Protein AF-A0A2L2LJG8-F1 (afdb_monomer_lite)

Radius of gyration: 21.68 Å; chains: 1; bounding box: 51×57×63 Å

Secondary structure (DSSP, 8-state):
--HHHHHHHH-----EEEEEEE-SSTT-EEEEEE---SS--PEEEEEE--TT-S-EEEEESS-EEEEEEEP-SSTTPPPEEEEEETTSEEEEEETTEEEEEE-TTSTTT-TTS----EEEEEEETTEEEEEESTT-EEEEETTEEEE--------TTBPSPEEEEEEE-TT-PEEEEEEE-B-HHHHS--TT-TT--TT--HHHHHHHHHHHHHHHTT-PPEEEEEEEETTEEEEE---HHHHB-

Sequence (245 aa):
MDDDDFEELHGKWEPTLCHAAMADNDSQFAVLVGGPRSDDPYSIILVRDAVEQTFSRSDVRRELRDIRVIPSLKDDAVPSYVTISLQGDIYVVGPDGSQHFIIPGTPAESEIASEIDFRSILPYDNRWLVAGSGNFLKLGKGESWEEVSPSLTTEYPYSETEWAILGENIKGDIFIVAIQRPNQRYFNLYPGHPLYRSDMAGDERFKLKKRLRAQKGTHPVLTTLYTGAPGNWKRQELPERIART

Organism: Agrobacterium tumefaciens (NCBI:txid358)

Foldseek 3Di:
DDVVVVCVVFNDWDWDFQEKEDDPDPQWIWTWIFGDRVVFTWIWIWICDDPPDRIDIDIDRFAWAYKYWDDDPDPPAWIWMWIAGQFAWIWIQTPVGIDIDGDPQTCVVPVPGDRWGWHDWDDDPPWIQTWTFPQDTWTGDHPDIDRQDDDDDDDPQWDGWGKDWPAADPVGKTKMKTKIARDVLQLADDVVHPPDDPPDDPVRNVVSNVVSVVVNVVAFIAMWMWIGDRNDIDTDDDDPVRRGD

pLDDT: mean 87.08, std 12.1, range [49.22, 98.31]

Structure (mmCIF, N/CA/C/O backbone):
data_AF-A0A2L2LJG8-F1
#
_entry.id   AF-A0A2L2LJG8-F1
#
loop_
_atom_site.group_PDB
_atom_site.id
_atom_site.type_symbol
_atom_site.label_atom_id
_atom_site.label_alt_id
_atom_site.label_comp_id
_atom_site.label_asym_id
_atom_site.label_entity_id
_atom_site.label_seq_id
_atom_site.pdbx_PDB_ins_code
_atom_site.Cartn_x
_atom_site.Cartn_y
_atom_site.Cartn_z
_atom_site.occupancy
_atom_site.B_iso_or_equiv
_atom_site.auth_seq_id
_atom_site.auth_comp_id
_atom_site.auth_asym_id
_atom_site.auth_atom_id
_atom_site.pdbx_PDB_model_num
ATOM 1 N N . MET A 1 1 ? -11.878 37.519 -3.712 1.00 49.91 1 MET A N 1
ATOM 2 C CA . MET A 1 1 ? -11.456 36.535 -4.720 1.00 49.91 1 MET A CA 1
ATOM 3 C C . MET A 1 1 ? -12.688 35.712 -4.953 1.00 49.91 1 MET A C 1
ATOM 5 O O . MET A 1 1 ? -13.177 35.148 -3.984 1.00 49.91 1 MET A O 1
ATOM 9 N N . ASP A 1 2 ? -13.250 35.822 -6.148 1.00 50.31 2 ASP A N 1
ATOM 10 C CA . ASP A 1 2 ? -14.469 35.113 -6.514 1.00 50.31 2 ASP A CA 1
ATOM 11 C C . ASP A 1 2 ? -14.117 33.637 -6.720 1.00 50.31 2 ASP A C 1
ATOM 13 O O . ASP A 1 2 ? -13.109 33.327 -7.355 1.00 50.31 2 ASP A O 1
ATOM 17 N N . ASP A 1 3 ? -14.908 32.737 -6.136 1.00 53.97 3 ASP A N 1
ATOM 18 C CA . ASP A 1 3 ? -14.681 31.285 -6.196 1.00 53.97 3 ASP A CA 1
ATOM 19 C C . ASP A 1 3 ? -14.661 30.757 -7.648 1.00 53.97 3 ASP A C 1
ATOM 21 O O . ASP A 1 3 ? -13.989 29.765 -7.937 1.00 53.97 3 ASP A O 1
ATOM 25 N N . ASP A 1 4 ? -15.311 31.473 -8.573 1.00 55.09 4 ASP A N 1
ATOM 26 C CA . ASP A 1 4 ? -15.343 31.170 -10.008 1.00 55.09 4 ASP A CA 1
ATOM 27 C C . ASP A 1 4 ? -13.959 31.310 -10.681 1.00 55.09 4 ASP A C 1
ATOM 29 O O . ASP A 1 4 ? -13.586 30.460 -11.489 1.00 55.09 4 ASP A O 1
ATOM 33 N N . ASP A 1 5 ? -13.147 32.306 -10.294 1.00 58.25 5 ASP A N 1
ATOM 34 C CA . ASP A 1 5 ? -11.774 32.482 -10.813 1.00 58.25 5 ASP A CA 1
ATOM 35 C C . ASP A 1 5 ? -10.836 31.364 -10.309 1.00 58.25 5 ASP A C 1
ATOM 37 O O . ASP A 1 5 ? -9.837 31.026 -10.948 1.00 58.25 5 ASP A O 1
ATOM 41 N N . PHE A 1 6 ? -11.140 30.771 -9.148 1.00 55.88 6 PHE A N 1
ATOM 42 C CA . PHE A 1 6 ? -10.315 29.736 -8.522 1.00 55.88 6 PHE A CA 1
ATOM 43 C C . PHE A 1 6 ? -10.562 28.344 -9.126 1.00 55.88 6 PHE A C 1
ATOM 45 O O . PHE A 1 6 ? -9.608 27.602 -9.375 1.00 55.88 6 PHE A O 1
ATOM 52 N N . GLU A 1 7 ? -11.819 27.981 -9.403 1.00 62.88 7 GLU A N 1
ATOM 53 C CA . GLU A 1 7 ? -12.149 26.711 -10.069 1.00 62.88 7 GLU A CA 1
ATOM 54 C C . GLU A 1 7 ? -11.651 26.661 -11.522 1.00 62.88 7 GLU A C 1
ATOM 56 O O . GLU A 1 7 ? -11.256 25.592 -11.997 1.00 62.88 7 GLU A O 1
ATOM 61 N N . GLU A 1 8 ? -11.608 27.804 -12.213 1.00 60.94 8 GLU A N 1
ATOM 62 C CA . GLU A 1 8 ? -11.109 27.901 -13.589 1.00 60.94 8 GLU A CA 1
ATOM 63 C C . GLU A 1 8 ? -9.579 27.713 -13.674 1.00 60.94 8 GLU A C 1
ATOM 65 O O . GLU A 1 8 ? -9.073 27.128 -14.634 1.00 60.94 8 GLU A O 1
ATOM 70 N N . LEU A 1 9 ? -8.838 28.132 -12.638 1.00 57.28 9 LEU A N 1
ATOM 71 C CA . LEU A 1 9 ? -7.376 28.004 -12.547 1.00 57.28 9 LEU A CA 1
ATOM 72 C C . LEU A 1 9 ? -6.898 26.631 -12.043 1.00 57.28 9 LEU A C 1
ATOM 74 O O . LEU A 1 9 ? -5.864 26.142 -12.502 1.00 57.28 9 LEU A O 1
ATOM 78 N N . HIS A 1 10 ? -7.626 26.018 -11.105 1.00 57.94 10 HIS A N 1
ATOM 79 C CA . HIS A 1 10 ? -7.169 24.829 -10.364 1.00 57.94 10 HIS A CA 1
ATOM 80 C C . HIS A 1 10 ? -7.990 23.561 -10.640 1.00 57.94 10 HIS A C 1
ATOM 82 O O . HIS A 1 10 ? -7.670 22.483 -10.133 1.00 57.94 10 HIS A O 1
ATOM 88 N N . GLY A 1 11 ? -9.030 23.671 -11.469 1.00 62.31 11 GLY A N 1
ATOM 89 C CA . GLY A 1 11 ? -9.964 22.591 -11.741 1.00 62.31 11 GLY A CA 1
ATOM 90 C C . GLY A 1 11 ? -10.989 22.407 -10.621 1.00 62.31 11 GLY A C 1
ATOM 91 O O . GLY A 1 11 ? -10.757 22.691 -9.438 1.00 62.31 11 GLY A O 1
ATOM 92 N N . LYS A 1 12 ? -12.160 21.900 -11.009 1.00 66.38 12 LYS A N 1
ATOM 93 C CA . LYS A 1 12 ? -13.241 21.586 -10.078 1.00 66.38 12 LYS A CA 1
ATOM 94 C C . LYS A 1 12 ? -12.803 20.473 -9.128 1.00 66.38 12 LYS A C 1
ATOM 96 O O . LYS A 1 12 ? -12.287 19.445 -9.562 1.00 66.38 12 LYS A O 1
ATOM 101 N N . TRP A 1 13 ? -13.029 20.660 -7.829 1.00 65.06 13 TRP A N 1
ATOM 102 C CA . TRP A 1 13 ? -12.780 19.594 -6.863 1.00 65.06 13 TRP A CA 1
ATOM 103 C C . TRP A 1 13 ? -13.841 18.501 -7.019 1.00 65.06 13 TRP A C 1
ATOM 105 O O . TRP A 1 13 ? -15.020 18.719 -6.738 1.00 65.06 13 TRP A O 1
ATOM 115 N N . GLU A 1 14 ? -13.414 17.327 -7.476 1.00 71.62 14 GLU A N 1
ATOM 116 C CA . GLU A 1 14 ? -14.263 16.145 -7.609 1.00 71.62 14 GLU A CA 1
ATOM 117 C C . GLU A 1 14 ? -13.892 15.121 -6.525 1.00 71.62 14 GLU A C 1
ATOM 119 O O . GLU A 1 14 ? -12.869 14.433 -6.644 1.00 71.62 14 GLU A O 1
ATOM 124 N N . PRO A 1 15 ? -14.681 15.020 -5.436 1.00 73.06 15 PRO A N 1
ATOM 125 C CA . PRO A 1 15 ? -14.401 14.068 -4.375 1.00 73.06 15 PRO A CA 1
ATOM 126 C C . PRO A 1 15 ? -14.536 12.636 -4.889 1.00 73.06 15 PRO A C 1
ATOM 128 O O . PRO A 1 15 ? -15.564 12.230 -5.427 1.00 73.06 15 PRO A O 1
ATOM 131 N N . THR A 1 16 ? -13.493 11.855 -4.658 1.00 81.00 16 THR A N 1
ATOM 132 C CA . THR A 1 16 ? -13.402 10.430 -4.941 1.00 81.00 16 THR A CA 1
ATOM 133 C C . THR A 1 16 ? -13.248 9.682 -3.624 1.00 81.00 16 THR A C 1
ATOM 135 O O . THR A 1 16 ? -12.407 10.011 -2.786 1.00 81.00 16 THR A O 1
ATOM 138 N N . LEU A 1 17 ? -14.065 8.649 -3.429 1.00 84.31 17 LEU A N 1
ATOM 139 C CA . LEU A 1 17 ? -13.867 7.715 -2.328 1.00 84.31 17 LEU A CA 1
ATOM 140 C C . LEU A 1 17 ? -12.570 6.936 -2.577 1.00 84.31 17 LEU A C 1
ATOM 142 O O . LEU A 1 17 ? -12.491 6.156 -3.524 1.00 84.31 17 LEU A O 1
ATOM 146 N N . CYS A 1 18 ? -11.569 7.145 -1.727 1.00 84.50 18 CYS A N 1
ATOM 147 C CA . CYS A 1 18 ? -10.288 6.451 -1.808 1.00 84.50 18 CYS A CA 1
ATOM 148 C C . CYS A 1 18 ? -10.352 5.094 -1.101 1.00 84.50 18 CYS A C 1
ATOM 150 O O . CYS A 1 18 ? -9.921 4.087 -1.657 1.00 84.50 18 CYS A O 1
ATOM 152 N N . HIS A 1 19 ? -10.900 5.064 0.117 1.00 90.00 19 HIS A N 1
ATOM 153 C CA . HIS A 1 19 ? -11.016 3.848 0.923 1.00 90.00 19 HIS A CA 1
ATOM 154 C C . HIS A 1 19 ? -12.124 3.982 1.976 1.00 90.00 19 HIS A C 1
ATOM 156 O O . HIS A 1 19 ? -12.521 5.092 2.334 1.00 90.00 19 HIS A O 1
ATOM 162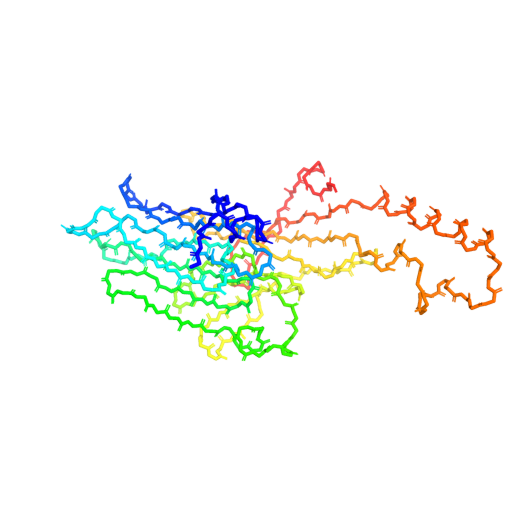 N N . ALA A 1 20 ? -12.605 2.856 2.498 1.00 91.56 20 ALA A N 1
ATOM 163 C CA . ALA A 1 20 ? -13.581 2.800 3.581 1.00 91.56 20 ALA A CA 1
ATOM 164 C C . ALA A 1 20 ? -13.258 1.658 4.552 1.00 91.56 20 ALA A C 1
ATOM 166 O O . ALA A 1 20 ? -12.751 0.615 4.142 1.00 91.56 20 ALA A O 1
ATOM 167 N N . ALA A 1 21 ? -13.581 1.849 5.826 1.00 91.50 21 ALA A N 1
ATOM 168 C CA . ALA A 1 21 ? -13.493 0.836 6.867 1.00 91.50 21 ALA A CA 1
ATOM 169 C C . ALA A 1 21 ? -14.781 0.833 7.685 1.00 91.50 21 ALA A C 1
ATOM 171 O O . ALA A 1 21 ? -15.267 1.889 8.081 1.00 91.50 21 ALA A O 1
ATOM 172 N N . MET A 1 22 ? -15.316 -0.352 7.945 1.00 89.62 22 MET A N 1
ATOM 173 C CA . MET A 1 22 ? -16.536 -0.559 8.718 1.00 89.62 22 MET A CA 1
ATOM 174 C C . MET A 1 22 ? -16.169 -1.279 10.014 1.00 89.62 22 MET A C 1
ATOM 176 O O . MET A 1 22 ? -15.377 -2.221 9.974 1.00 89.62 22 MET A O 1
ATOM 180 N N . ALA A 1 23 ? -16.691 -0.800 11.142 1.00 86.12 23 ALA A N 1
ATOM 181 C CA . ALA A 1 23 ? -16.553 -1.476 12.427 1.00 86.12 23 ALA A CA 1
ATOM 182 C C . ALA A 1 23 ? -17.406 -2.756 12.468 1.00 86.12 23 ALA A C 1
ATOM 184 O O . ALA A 1 23 ? -18.234 -2.989 11.591 1.00 86.12 23 ALA A O 1
ATOM 185 N N . ASP A 1 24 ? -17.2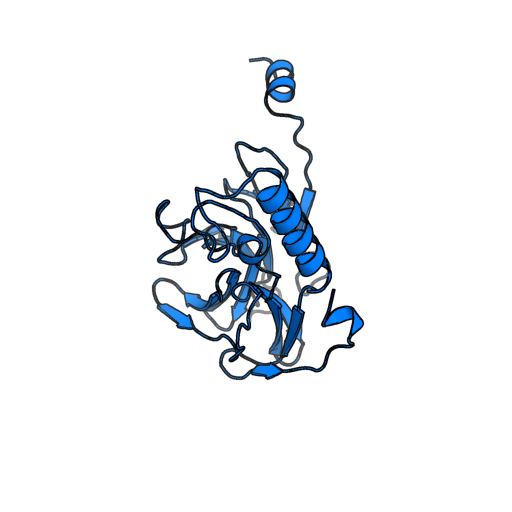34 -3.575 13.507 1.00 80.06 24 ASP A N 1
ATOM 186 C CA . ASP A 1 24 ? -18.007 -4.818 13.675 1.00 80.06 24 ASP A CA 1
ATOM 187 C C . ASP A 1 24 ? -19.506 -4.572 13.915 1.00 80.06 24 ASP A C 1
ATOM 189 O O . ASP A 1 24 ? -20.321 -5.486 13.797 1.00 80.06 24 ASP A O 1
ATOM 193 N N . ASN A 1 25 ? -19.886 -3.337 14.248 1.00 73.62 25 ASN A N 1
ATOM 194 C CA . ASN A 1 25 ? -21.279 -2.917 14.263 1.00 73.62 25 ASN A CA 1
ATOM 195 C C . ASN A 1 25 ? -21.670 -2.269 12.929 1.00 73.62 25 ASN A C 1
ATOM 197 O O . ASN A 1 25 ? -20.914 -1.513 12.324 1.00 73.62 25 ASN A O 1
ATOM 201 N N . ASP A 1 26 ? -22.912 -2.508 12.505 1.00 71.06 26 ASP A N 1
ATOM 202 C CA . ASP A 1 26 ? -23.408 -2.047 11.203 1.00 71.06 26 ASP A CA 1
ATOM 203 C C . ASP A 1 26 ? -23.590 -0.518 11.092 1.00 71.06 26 ASP A C 1
ATOM 205 O O . ASP A 1 26 ? -24.098 -0.003 10.092 1.00 71.06 26 ASP A O 1
ATOM 209 N N . SER A 1 27 ? -23.227 0.240 12.128 1.00 77.25 27 SER A N 1
ATOM 210 C CA . SER A 1 27 ? -23.523 1.665 12.243 1.00 77.25 27 SER A CA 1
ATOM 211 C C . SER A 1 27 ? -22.294 2.567 12.203 1.00 77.25 27 SER A C 1
ATOM 213 O O . SER A 1 27 ? -22.449 3.716 11.780 1.00 77.25 27 SER A O 1
ATOM 215 N N . GLN A 1 28 ? -21.105 2.093 12.575 1.00 85.62 28 GLN A N 1
ATOM 216 C CA . GLN A 1 28 ? -19.890 2.908 12.627 1.00 85.62 28 GLN A CA 1
ATOM 217 C C . GLN A 1 28 ? -18.935 2.558 11.487 1.00 85.62 28 GLN A C 1
ATOM 219 O O . GLN A 1 28 ? -18.677 1.399 11.161 1.00 85.62 28 GLN A O 1
ATOM 224 N N . PHE A 1 29 ? -18.415 3.602 10.851 1.00 88.62 29 PHE A N 1
ATOM 225 C CA . PHE A 1 29 ? -17.481 3.473 9.745 1.00 88.62 29 PHE A CA 1
ATOM 226 C C . PHE A 1 29 ? -16.604 4.715 9.629 1.00 88.62 29 PHE A C 1
ATOM 228 O O . PHE A 1 29 ? -16.950 5.790 10.126 1.00 88.62 29 PHE A O 1
ATOM 235 N N . ALA A 1 30 ? -15.508 4.583 8.892 1.00 90.88 30 ALA A N 1
ATOM 236 C CA . ALA A 1 30 ? -14.709 5.700 8.430 1.00 90.88 30 ALA A CA 1
ATOM 237 C C . ALA A 1 30 ? -14.468 5.615 6.922 1.00 90.88 30 ALA A C 1
ATOM 239 O O . ALA A 1 30 ? -14.305 4.529 6.363 1.00 90.88 30 ALA A O 1
ATOM 240 N N . VAL A 1 31 ? -14.436 6.766 6.256 1.00 90.94 31 VAL A N 1
ATOM 241 C CA . VAL A 1 31 ? -14.111 6.877 4.833 1.00 90.94 31 VAL A CA 1
ATOM 242 C C . VAL A 1 31 ? -13.006 7.894 4.604 1.00 90.94 31 VAL A C 1
ATOM 244 O O . VAL A 1 31 ? -12.942 8.931 5.266 1.00 90.94 31 VAL A O 1
ATOM 247 N N . LEU A 1 32 ? -12.157 7.582 3.631 1.00 89.56 32 LEU A N 1
ATOM 248 C CA . LEU A 1 32 ? -11.179 8.492 3.063 1.00 89.56 32 LEU A CA 1
ATOM 249 C C . LEU A 1 32 ? -11.742 9.051 1.767 1.00 89.56 32 LEU A C 1
ATOM 251 O O . LEU A 1 32 ? -11.992 8.304 0.819 1.00 89.56 32 LEU A O 1
ATOM 255 N N . VAL A 1 33 ? -11.920 10.364 1.724 1.00 86.94 33 VAL A N 1
ATOM 256 C CA . VAL A 1 33 ? -12.322 11.080 0.516 1.00 86.94 33 VAL A CA 1
ATOM 257 C C . VAL A 1 33 ? -11.157 11.954 0.085 1.00 86.94 33 VAL A C 1
ATOM 259 O O . VAL A 1 33 ? -10.741 12.840 0.826 1.00 86.94 33 VAL A O 1
ATOM 262 N N . GLY A 1 34 ? -10.627 11.697 -1.102 1.00 78.25 34 GLY A N 1
ATOM 263 C CA . GLY A 1 34 ? -9.589 12.504 -1.740 1.00 78.25 34 GLY A CA 1
ATOM 264 C C . GLY A 1 34 ? -10.066 12.978 -3.107 1.00 78.25 34 GLY A C 1
ATOM 265 O O . GLY A 1 34 ? -11.094 12.531 -3.598 1.00 78.25 34 GLY A O 1
ATOM 266 N N . GLY A 1 35 ? -9.353 13.890 -3.749 1.00 63.03 35 GLY A N 1
ATOM 267 C CA . GLY A 1 35 ? -9.705 14.343 -5.094 1.00 63.03 35 GLY A CA 1
ATOM 268 C C . GLY A 1 35 ? -8.485 14.902 -5.811 1.00 63.03 35 GLY A C 1
ATOM 269 O O . GLY A 1 35 ? -7.563 15.372 -5.141 1.00 63.03 35 GLY A O 1
ATOM 270 N N . PRO A 1 36 ? -8.446 14.844 -7.152 1.00 51.72 36 PRO A N 1
ATOM 271 C CA . PRO A 1 36 ? -7.323 15.336 -7.929 1.00 51.72 36 PRO A CA 1
ATOM 272 C C . PRO A 1 36 ? -7.313 16.866 -7.892 1.00 51.72 36 PRO A C 1
ATOM 274 O O . PRO A 1 36 ? -7.832 17.528 -8.782 1.00 51.72 36 PRO A O 1
ATOM 277 N N . ARG A 1 37 ? -6.709 17.443 -6.857 1.00 55.50 37 ARG A N 1
ATOM 278 C CA . ARG A 1 37 ? -6.075 18.753 -6.975 1.00 55.50 37 ARG A CA 1
ATOM 279 C C . ARG A 1 37 ? -4.587 18.500 -7.113 1.00 55.50 37 ARG A C 1
ATOM 281 O O . ARG A 1 37 ? -3.965 17.920 -6.229 1.00 55.50 37 ARG A O 1
ATOM 288 N N . SER A 1 38 ? -4.043 18.848 -8.276 1.00 49.22 38 SER A N 1
ATOM 289 C CA . SER A 1 38 ? -2.636 18.622 -8.627 1.00 49.22 38 SER A CA 1
ATOM 290 C C . SER A 1 38 ? -1.656 19.387 -7.734 1.00 49.22 38 SER A C 1
ATOM 292 O O . SER A 1 38 ? -0.458 19.130 -7.791 1.00 49.22 38 SER A O 1
ATOM 294 N N . ASP A 1 39 ? -2.155 20.328 -6.939 1.00 52.88 39 ASP A N 1
ATOM 295 C CA . ASP A 1 39 ? -1.400 21.278 -6.134 1.00 52.88 39 ASP A CA 1
ATOM 296 C C . ASP A 1 39 ? -1.658 21.184 -4.620 1.00 52.88 39 ASP A C 1
ATOM 298 O O . ASP A 1 39 ? -0.851 21.711 -3.858 1.00 52.88 39 ASP A O 1
ATOM 302 N N . ASP A 1 40 ? -2.712 20.493 -4.162 1.00 53.22 40 ASP A N 1
ATOM 303 C CA . ASP A 1 40 ? -2.972 20.306 -2.726 1.00 53.22 40 ASP A CA 1
ATOM 304 C C . ASP A 1 40 ? -3.786 19.017 -2.457 1.00 53.22 40 ASP A C 1
ATOM 306 O O . ASP A 1 40 ? -5.023 19.030 -2.543 1.00 53.22 40 ASP A O 1
ATOM 310 N N . PRO A 1 41 ? -3.131 17.867 -2.175 1.00 60.75 41 PRO A N 1
ATOM 311 C CA . PRO A 1 41 ? -3.819 16.610 -1.909 1.00 60.75 41 PRO A CA 1
ATOM 312 C C . PRO A 1 41 ? -4.438 16.652 -0.509 1.00 60.75 41 PRO A C 1
ATOM 314 O O . PRO A 1 41 ? -3.907 16.088 0.448 1.00 60.75 41 PRO A O 1
ATOM 317 N N . TYR A 1 42 ? -5.573 17.335 -0.374 1.00 66.88 42 TYR A N 1
ATOM 318 C CA . TYR A 1 42 ? -6.397 17.204 0.816 1.00 66.88 42 TYR A CA 1
ATOM 319 C C . TYR A 1 42 ? -7.104 15.856 0.790 1.00 66.88 42 TYR A C 1
ATOM 321 O O . TYR A 1 42 ? -7.901 15.574 -0.109 1.00 66.88 42 TYR A O 1
ATOM 329 N N . SER A 1 43 ? -6.843 15.049 1.811 1.00 77.50 43 SER A N 1
ATOM 330 C CA . SER A 1 43 ? -7.685 13.909 2.142 1.00 77.50 43 SER A CA 1
ATOM 331 C C . SER A 1 43 ? -8.543 14.257 3.344 1.00 77.50 43 SER A C 1
ATOM 333 O O . SER A 1 43 ? -8.061 14.802 4.339 1.00 77.50 43 SER A O 1
ATOM 335 N N . ILE A 1 44 ? -9.819 13.918 3.250 1.00 78.38 44 ILE A N 1
ATOM 336 C CA . ILE A 1 44 ? -10.789 14.066 4.321 1.00 78.38 44 ILE A CA 1
ATOM 337 C C . ILE A 1 44 ? -10.995 12.692 4.945 1.00 78.38 44 ILE A C 1
ATOM 339 O O . ILE A 1 44 ? -11.361 11.737 4.256 1.00 78.38 44 ILE A O 1
ATOM 343 N N . ILE A 1 45 ? -10.794 12.608 6.255 1.00 80.94 45 ILE A N 1
ATOM 344 C CA . ILE A 1 45 ? -11.206 11.471 7.070 1.00 80.94 45 ILE A CA 1
ATOM 345 C C . ILE A 1 45 ? -12.592 11.811 7.610 1.00 80.94 45 ILE A C 1
ATOM 347 O O . ILE A 1 45 ? -12.738 12.727 8.421 1.00 80.94 45 ILE A O 1
ATOM 351 N N . LEU A 1 46 ? -13.614 11.101 7.142 1.00 80.12 46 LEU A N 1
ATOM 352 C CA . LEU A 1 46 ? -14.960 11.192 7.700 1.00 80.12 46 LEU A CA 1
ATOM 353 C C . LEU A 1 46 ? -15.209 9.959 8.549 1.00 80.12 46 LEU A C 1
ATOM 355 O O . LEU A 1 46 ? -15.159 8.844 8.039 1.00 80.12 46 LEU A O 1
ATOM 359 N N . VAL A 1 47 ? -15.502 10.164 9.824 1.00 80.06 47 VAL A N 1
ATOM 360 C CA . VAL A 1 47 ? -15.821 9.096 10.768 1.00 80.06 47 VAL A CA 1
ATOM 361 C C . VAL A 1 47 ? -17.269 9.255 11.192 1.00 80.06 47 VAL A C 1
ATOM 363 O O . VAL A 1 47 ? -17.672 10.323 11.648 1.00 80.06 47 VAL A O 1
ATOM 366 N N . ARG A 1 48 ? -18.070 8.203 11.062 1.00 75.12 48 ARG A N 1
ATOM 367 C CA . ARG A 1 48 ? -19.390 8.148 11.682 1.00 75.12 48 ARG A CA 1
ATOM 368 C C . ARG A 1 48 ? -19.213 7.691 13.115 1.00 75.12 48 ARG A C 1
ATOM 370 O O . ARG A 1 48 ? -19.282 6.498 13.397 1.00 75.12 48 ARG A O 1
ATOM 377 N N . ASP A 1 49 ? -18.954 8.654 13.988 1.00 64.31 49 ASP A N 1
ATOM 378 C CA . ASP A 1 49 ? -18.972 8.407 15.414 1.00 64.31 49 ASP A CA 1
ATOM 379 C C . ASP A 1 49 ? -19.145 9.668 16.249 1.00 64.31 49 ASP A C 1
ATOM 381 O O . ASP A 1 49 ? -18.764 10.760 15.821 1.00 64.31 49 ASP A O 1
ATOM 385 N N . ALA A 1 50 ? -19.637 9.426 17.462 1.00 52.62 50 ALA A N 1
ATOM 386 C CA . ALA A 1 50 ? -19.882 10.326 18.581 1.00 52.62 50 ALA A CA 1
ATOM 387 C C . ALA A 1 50 ? -21.365 10.589 18.873 1.00 52.62 50 ALA A C 1
ATOM 389 O O . ALA A 1 50 ? -22.160 11.023 18.044 1.00 52.62 50 ALA A O 1
ATOM 390 N N . VAL A 1 51 ? -21.672 10.379 20.149 1.00 54.09 51 VAL A N 1
ATOM 391 C CA . VAL A 1 51 ? -22.930 10.521 20.894 1.00 54.09 51 VAL A CA 1
ATOM 392 C C . VAL A 1 51 ? -23.688 11.849 20.641 1.00 54.09 51 VAL A C 1
ATOM 394 O O . VAL A 1 51 ? -24.853 11.955 21.015 1.00 54.09 51 VAL A O 1
ATOM 397 N N . GLU A 1 52 ? -23.080 12.833 19.958 1.00 52.06 52 GLU A N 1
ATOM 398 C CA . GLU A 1 52 ? -23.631 14.179 19.711 1.00 52.06 52 GLU A CA 1
ATOM 399 C C . GLU A 1 52 ? -23.575 14.681 18.242 1.00 52.06 52 GLU A C 1
ATOM 401 O O . GLU A 1 52 ? -24.318 15.603 17.901 1.00 52.06 52 GLU A O 1
ATOM 406 N N . GLN A 1 53 ? -22.767 14.095 17.341 1.00 55.25 53 GLN A N 1
ATOM 407 C CA . GLN A 1 53 ? -22.679 14.485 15.917 1.00 55.25 53 GLN A CA 1
ATOM 408 C C . GLN A 1 53 ? -22.712 13.260 15.000 1.00 55.25 53 GLN A C 1
ATOM 410 O O . GLN A 1 53 ? -22.039 12.267 15.236 1.00 55.25 53 GLN A O 1
ATOM 415 N N . THR A 1 54 ? -23.474 13.333 13.903 1.00 64.62 54 THR A N 1
ATOM 416 C CA . THR A 1 54 ? -23.620 12.201 12.970 1.00 64.62 54 THR A CA 1
ATOM 417 C C . THR A 1 54 ? -22.309 11.836 12.266 1.00 64.62 54 THR A C 1
ATOM 419 O O . THR A 1 54 ? -22.131 10.678 11.901 1.00 64.62 54 THR A O 1
ATOM 422 N N . PHE A 1 55 ? -21.402 12.802 12.079 1.00 72.56 55 PHE A N 1
ATOM 423 C CA . PHE A 1 55 ? -20.094 12.604 11.456 1.00 72.56 55 PHE A CA 1
ATOM 424 C C . PHE A 1 55 ? -19.045 13.542 12.061 1.00 72.56 55 PHE A C 1
ATOM 426 O O . PHE A 1 55 ? -19.308 14.731 12.228 1.00 72.56 55 PHE A O 1
ATOM 433 N N . SER A 1 56 ? -17.847 13.014 12.290 1.00 75.69 56 SER A N 1
ATOM 434 C CA . SER A 1 56 ? -16.622 13.760 12.581 1.00 75.69 56 SER A CA 1
ATOM 435 C C . SER A 1 56 ? -15.778 13.886 11.311 1.00 75.69 56 SER A C 1
ATOM 437 O O . SER A 1 56 ? -15.691 12.939 10.526 1.00 75.69 56 SER A O 1
ATOM 439 N N . ARG A 1 57 ? -15.152 15.050 11.099 1.00 83.62 57 ARG A N 1
ATOM 440 C CA . ARG A 1 57 ? -14.332 15.359 9.916 1.00 83.62 57 ARG A CA 1
ATOM 441 C C . ARG A 1 57 ? -12.920 15.776 10.322 1.00 83.62 57 ARG A C 1
ATOM 443 O O . ARG A 1 57 ? -12.762 16.644 11.177 1.00 83.62 57 ARG A O 1
ATOM 450 N N . SER A 1 58 ? -11.908 15.225 9.659 1.00 81.69 58 SER A N 1
ATOM 451 C CA . SER A 1 58 ? -10.515 15.676 9.766 1.00 81.69 58 SER A CA 1
ATOM 452 C C . SER A 1 58 ? -9.913 15.889 8.382 1.00 81.69 58 SER A C 1
ATOM 454 O O . SER A 1 58 ? -9.954 14.988 7.548 1.00 81.69 58 SER A O 1
ATOM 456 N N . ASP A 1 59 ? -9.340 17.069 8.157 1.00 81.19 59 ASP A N 1
ATOM 457 C CA . ASP A 1 59 ? -8.700 17.434 6.894 1.00 81.19 59 ASP A CA 1
ATOM 458 C C . ASP A 1 59 ? -7.183 17.283 7.014 1.00 81.19 59 ASP A C 1
ATOM 460 O O . ASP A 1 59 ? -6.569 17.792 7.953 1.00 81.19 59 ASP A O 1
ATOM 464 N N . VAL A 1 60 ? -6.573 16.599 6.049 1.00 82.25 60 VAL A N 1
ATOM 465 C CA . VAL A 1 60 ? -5.140 16.294 6.046 1.00 82.25 60 VAL A CA 1
ATOM 466 C C . VAL A 1 60 ? -4.537 16.693 4.704 1.00 82.25 60 VAL A C 1
ATOM 468 O O . VAL A 1 60 ? -5.033 16.278 3.665 1.00 82.25 60 VAL A O 1
ATOM 471 N N . ARG A 1 61 ? -3.429 17.447 4.715 1.00 81.19 61 ARG A N 1
ATOM 472 C CA . ARG A 1 61 ? -2.671 17.887 3.517 1.00 81.19 61 ARG A CA 1
ATOM 473 C C . ARG A 1 61 ? -1.811 16.789 2.881 1.00 81.19 61 ARG A C 1
ATOM 475 O O . ARG A 1 61 ? -0.699 17.031 2.414 1.00 81.19 61 ARG A O 1
ATOM 482 N N . ARG A 1 62 ? -2.267 15.547 2.962 1.00 83.75 62 ARG A N 1
ATOM 483 C CA . ARG A 1 62 ? -1.561 14.375 2.457 1.00 83.75 62 ARG A CA 1
ATOM 484 C C . ARG A 1 62 ? -2.552 13.489 1.733 1.00 83.75 62 ARG A C 1
ATOM 486 O O . ARG A 1 62 ? -3.698 13.357 2.160 1.00 83.75 62 ARG A O 1
ATOM 493 N N . GLU A 1 63 ? -2.090 12.833 0.676 1.00 86.50 63 GLU A N 1
ATOM 494 C CA . GLU A 1 63 ? -2.874 11.807 -0.002 1.00 86.50 63 GLU A CA 1
ATOM 495 C C . GLU A 1 63 ? -2.899 10.544 0.867 1.00 86.50 63 GLU A C 1
ATOM 497 O O . GLU A 1 63 ? -1.874 9.882 1.038 1.00 86.50 63 GLU A O 1
ATOM 502 N N . LEU A 1 64 ? -4.055 10.229 1.449 1.00 90.19 64 LEU A N 1
ATOM 503 C CA . LEU A 1 64 ? -4.266 9.037 2.265 1.00 90.19 64 LEU A CA 1
ATOM 504 C C . LEU A 1 64 ? -4.640 7.845 1.377 1.00 90.19 64 LEU A C 1
ATOM 506 O O . LEU A 1 64 ? -5.335 7.996 0.373 1.00 90.19 64 LEU A O 1
ATOM 510 N N . ARG A 1 65 ? -4.154 6.653 1.733 1.00 90.38 65 ARG A N 1
ATOM 511 C CA . ARG A 1 65 ? -4.198 5.467 0.857 1.00 90.38 65 ARG A CA 1
ATOM 512 C C . ARG A 1 65 ? -5.052 4.323 1.380 1.00 90.38 65 ARG A C 1
ATOM 514 O O . ARG A 1 65 ? -5.704 3.652 0.588 1.00 90.38 65 ARG A O 1
ATOM 521 N N . ASP A 1 66 ? -5.060 4.116 2.688 1.00 94.69 66 ASP A N 1
ATOM 522 C CA . ASP A 1 66 ? -5.769 3.016 3.340 1.00 94.69 66 ASP A CA 1
ATOM 523 C C . ASP A 1 66 ? -6.265 3.484 4.703 1.00 94.69 66 ASP A C 1
ATOM 525 O O . ASP A 1 66 ? -5.600 4.294 5.351 1.00 94.69 66 ASP A O 1
ATOM 529 N N . ILE A 1 67 ? -7.415 2.967 5.127 1.00 94.81 67 ILE A N 1
ATOM 530 C CA . ILE A 1 67 ? -7.984 3.180 6.455 1.00 94.81 67 ILE A CA 1
ATOM 531 C C . ILE A 1 67 ? -8.470 1.846 7.008 1.00 94.81 67 ILE A C 1
ATOM 533 O O . ILE A 1 67 ? -9.128 1.082 6.302 1.00 94.81 67 ILE A O 1
ATOM 537 N N . ARG A 1 68 ? -8.168 1.574 8.279 1.00 95.25 68 ARG A N 1
ATOM 538 C CA . ARG A 1 68 ? -8.566 0.352 8.990 1.00 95.25 68 ARG A CA 1
ATOM 539 C C . ARG A 1 68 ? -9.118 0.668 10.367 1.00 95.25 68 ARG A C 1
ATOM 541 O O . ARG A 1 68 ? -8.720 1.651 10.986 1.00 95.25 68 ARG A O 1
ATOM 548 N N . VAL A 1 69 ? -9.999 -0.198 10.854 1.00 93.19 69 VAL A N 1
ATOM 549 C CA . VAL A 1 69 ? -10.451 -0.191 12.249 1.00 93.19 69 VAL A CA 1
ATOM 550 C C . VAL A 1 69 ? -9.313 -0.683 13.137 1.00 93.19 69 VAL A C 1
ATOM 552 O O . VAL A 1 69 ? -8.637 -1.651 12.797 1.00 93.19 69 VAL A O 1
ATOM 555 N N . ILE A 1 70 ? -9.103 -0.021 14.271 1.00 92.94 70 ILE A N 1
ATOM 556 C CA . ILE A 1 70 ? -8.218 -0.484 15.338 1.00 92.94 70 ILE A CA 1
ATOM 557 C C . ILE A 1 70 ? -9.055 -1.360 16.280 1.00 92.94 70 ILE A C 1
ATOM 559 O O . ILE A 1 70 ? -9.997 -0.840 16.885 1.00 92.94 70 ILE A O 1
ATOM 563 N N . PRO A 1 71 ? -8.738 -2.660 16.427 1.00 88.31 71 PRO A N 1
ATOM 564 C CA . PRO A 1 71 ? -9.490 -3.548 17.306 1.00 88.31 71 PRO A CA 1
ATOM 565 C C . PRO A 1 71 ? -9.493 -3.057 18.759 1.00 88.31 71 PRO A C 1
ATOM 567 O O . PRO A 1 71 ? -8.457 -2.664 19.300 1.00 88.31 71 PRO A O 1
ATOM 570 N N . SER A 1 72 ? -10.658 -3.116 19.406 1.00 84.56 72 SER A N 1
ATOM 571 C CA . SER A 1 72 ? -10.817 -2.839 20.835 1.00 84.56 72 SER A CA 1
ATOM 572 C C . SER A 1 72 ? -11.045 -4.138 21.600 1.00 84.56 72 SER A C 1
ATOM 574 O O . SER A 1 72 ? -11.812 -4.992 21.172 1.00 84.56 72 SER A O 1
ATOM 576 N N . LEU A 1 73 ? -10.414 -4.263 22.770 1.00 79.88 73 LEU A N 1
ATOM 577 C CA . LEU A 1 73 ? -10.672 -5.359 23.715 1.00 79.88 73 LEU A CA 1
ATOM 578 C C . LEU A 1 73 ? -11.892 -5.103 24.613 1.00 79.88 73 LEU A C 1
ATOM 580 O O . LEU A 1 73 ? -12.265 -5.967 25.402 1.00 79.88 73 LEU A O 1
ATOM 584 N N . LYS A 1 74 ? -12.458 -3.894 24.568 1.00 80.38 74 LYS A N 1
ATOM 585 C CA . LYS A 1 74 ? -13.650 -3.528 25.333 1.00 80.38 74 LYS A CA 1
ATOM 586 C C . LYS A 1 74 ? -14.879 -3.703 24.452 1.00 80.38 74 LYS A C 1
ATOM 588 O O . LYS A 1 74 ? -14.946 -3.071 23.395 1.00 80.38 74 LYS A O 1
ATOM 593 N N . ASP A 1 75 ? -15.831 -4.491 24.941 1.00 70.69 75 ASP A N 1
ATOM 594 C CA . ASP A 1 75 ? -17.174 -4.586 24.372 1.00 70.69 75 ASP A CA 1
ATOM 595 C C . ASP A 1 75 ? -17.816 -3.186 24.323 1.00 70.69 75 ASP A C 1
ATOM 597 O O . ASP A 1 75 ? -17.614 -2.370 25.228 1.00 70.69 75 ASP A O 1
ATOM 601 N N . ASP A 1 76 ? -18.536 -2.896 23.237 1.00 73.00 76 ASP A N 1
ATOM 602 C CA . ASP A 1 76 ? -19.220 -1.620 22.963 1.00 73.00 76 ASP A CA 1
ATOM 603 C C . ASP A 1 76 ? -18.322 -0.367 22.914 1.00 73.00 76 ASP A C 1
ATOM 605 O O . ASP A 1 76 ? -18.798 0.767 23.027 1.00 73.00 76 ASP A O 1
ATOM 609 N N . ALA A 1 77 ? -17.009 -0.534 22.732 1.00 80.81 77 ALA A N 1
ATOM 610 C CA . ALA A 1 77 ? -16.125 0.606 22.541 1.00 80.81 77 ALA A CA 1
ATOM 611 C C . ALA A 1 77 ? -16.416 1.333 21.227 1.00 80.81 77 ALA A C 1
ATOM 613 O O . ALA A 1 77 ? -16.542 0.728 20.164 1.00 80.81 77 ALA A O 1
ATOM 614 N N . VAL A 1 78 ? -16.411 2.659 21.315 1.00 83.56 78 VAL A N 1
ATOM 615 C CA . VAL A 1 78 ? -16.384 3.550 20.159 1.00 83.56 78 VAL A CA 1
ATOM 616 C C . VAL A 1 78 ? -15.109 3.260 19.338 1.00 83.56 78 VAL A C 1
ATOM 618 O O . VAL A 1 78 ? -14.008 3.363 19.896 1.00 83.56 78 VAL A O 1
ATOM 621 N N . PRO A 1 79 ? -15.210 2.850 18.059 1.00 88.56 79 PRO A N 1
ATOM 622 C CA . PRO A 1 79 ? -14.077 2.447 17.244 1.00 88.56 79 PRO A CA 1
ATOM 623 C C . PRO A 1 79 ? -13.090 3.589 17.033 1.00 88.56 79 PRO A C 1
ATOM 625 O O . PRO A 1 79 ? -13.437 4.755 16.856 1.00 88.56 79 PRO A O 1
ATOM 628 N N . SER A 1 80 ? -11.817 3.211 17.006 1.00 91.31 80 SE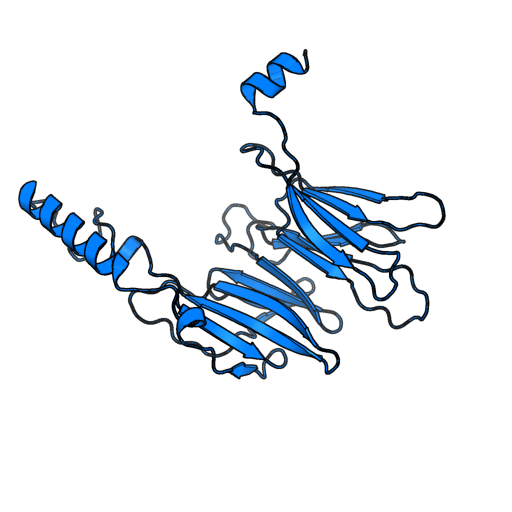R A N 1
ATOM 629 C CA . SER A 1 80 ? -10.749 4.050 16.474 1.00 91.31 80 SER A CA 1
ATOM 630 C C . SER A 1 80 ? -10.337 3.531 15.104 1.00 91.31 80 SER A C 1
ATOM 632 O O . SER A 1 80 ? -10.493 2.350 14.798 1.00 91.31 80 SER A O 1
ATOM 634 N N . TYR A 1 81 ? -9.770 4.407 14.291 1.00 93.31 81 TYR A N 1
ATOM 635 C CA . TYR A 1 81 ? -9.335 4.112 12.938 1.00 93.31 81 TYR A CA 1
ATOM 636 C C . TYR A 1 81 ? -7.884 4.536 12.763 1.00 93.31 81 TYR A C 1
ATOM 638 O O . TYR A 1 81 ? -7.445 5.525 13.347 1.00 93.31 81 TYR A O 1
ATOM 646 N N . VAL A 1 82 ? -7.142 3.801 11.944 1.00 95.25 82 VAL A N 1
ATOM 647 C CA . VAL A 1 82 ? -5.789 4.158 11.520 1.00 95.25 82 VAL A CA 1
ATOM 648 C C . VAL A 1 82 ? -5.761 4.341 10.012 1.00 95.25 82 VAL A C 1
ATOM 650 O O . VAL A 1 82 ? -6.376 3.566 9.284 1.00 95.25 82 VAL A O 1
ATOM 653 N N . THR A 1 83 ? -5.040 5.349 9.540 1.00 95.12 83 THR A N 1
ATOM 654 C CA . THR A 1 83 ? -4.821 5.612 8.116 1.00 95.12 83 THR A CA 1
ATOM 655 C C . THR A 1 83 ? -3.356 5.911 7.843 1.00 95.12 83 THR A C 1
ATOM 657 O O . THR A 1 83 ? -2.646 6.388 8.728 1.00 95.12 83 THR A O 1
ATOM 660 N N . ILE A 1 84 ? -2.920 5.664 6.608 1.00 95.19 84 ILE A N 1
ATOM 661 C CA . ILE A 1 84 ? -1.560 5.952 6.142 1.00 95.19 84 ILE A CA 1
ATOM 662 C C . ILE A 1 84 ? -1.564 6.879 4.921 1.00 95.19 84 ILE A C 1
ATOM 664 O O . ILE A 1 84 ? -2.408 6.731 4.032 1.00 95.19 84 ILE A O 1
ATOM 668 N N . SER A 1 85 ? -0.639 7.840 4.881 1.00 92.50 85 SER A N 1
ATOM 669 C CA . SER A 1 85 ? -0.391 8.679 3.706 1.00 92.50 85 SER A CA 1
ATOM 670 C C . SER A 1 85 ? 0.557 8.016 2.719 1.00 92.50 85 SER A C 1
ATOM 672 O O . SER A 1 85 ? 1.348 7.153 3.089 1.00 92.50 85 SER A O 1
ATOM 674 N N . LEU A 1 86 ? 0.539 8.482 1.471 1.00 89.94 86 LEU A N 1
ATOM 675 C CA . LEU A 1 86 ? 1.514 8.100 0.452 1.00 89.94 86 LEU A CA 1
ATOM 676 C C . LEU A 1 86 ? 2.964 8.328 0.915 1.00 89.94 86 LEU A C 1
ATOM 678 O O . LEU A 1 86 ? 3.841 7.592 0.489 1.00 89.94 86 LEU A O 1
ATOM 682 N N . GLN A 1 87 ? 3.207 9.313 1.786 1.00 90.88 87 GLN A N 1
ATOM 683 C CA . GLN A 1 87 ? 4.537 9.737 2.232 1.00 90.88 87 GLN A CA 1
ATOM 684 C C . GLN A 1 87 ? 5.012 9.088 3.541 1.00 90.88 87 GLN A C 1
ATOM 686 O O . GLN A 1 87 ? 6.172 9.276 3.903 1.00 90.88 87 GLN A O 1
ATOM 691 N N . GLY A 1 88 ? 4.160 8.333 4.242 1.00 92.94 88 GLY A N 1
ATOM 692 C CA . GLY A 1 88 ? 4.523 7.661 5.498 1.00 92.94 88 GLY A CA 1
ATOM 693 C C . GLY A 1 88 ? 4.040 8.360 6.772 1.00 92.94 88 GLY A C 1
ATOM 694 O O . GLY A 1 88 ? 4.551 8.083 7.857 1.00 92.94 88 GLY A O 1
ATOM 695 N N . ASP A 1 89 ? 3.051 9.248 6.670 1.00 93.81 89 ASP A N 1
ATOM 696 C CA . ASP A 1 89 ? 2.297 9.737 7.825 1.00 93.81 89 ASP A CA 1
ATOM 697 C C . ASP A 1 89 ? 1.279 8.679 8.254 1.00 93.81 89 ASP A C 1
ATOM 699 O O . ASP A 1 89 ? 0.572 8.115 7.419 1.00 93.81 89 ASP A O 1
ATOM 703 N N . ILE A 1 90 ? 1.153 8.452 9.556 1.00 95.62 90 ILE A N 1
ATOM 704 C CA . ILE A 1 90 ? 0.118 7.606 10.145 1.00 95.62 90 ILE A CA 1
ATOM 705 C C . ILE A 1 90 ? -0.774 8.491 11.008 1.00 95.62 90 ILE A C 1
ATOM 707 O O . ILE A 1 90 ? -0.292 9.145 11.933 1.00 95.62 90 ILE A O 1
ATOM 711 N N . TYR A 1 91 ? -2.078 8.478 10.745 1.00 94.12 91 TYR A N 1
ATOM 712 C CA . TYR A 1 91 ? -3.061 9.154 11.590 1.00 94.12 91 TYR A CA 1
ATOM 713 C C . TYR A 1 91 ? -3.927 8.122 12.292 1.00 94.12 91 TYR A C 1
ATOM 715 O O . TYR A 1 91 ? -4.439 7.201 11.658 1.00 94.12 91 TYR A O 1
ATOM 723 N N . VAL A 1 92 ? -4.094 8.290 13.598 1.00 93.25 92 VAL A N 1
ATOM 724 C CA . VAL A 1 92 ? -5.034 7.518 14.410 1.00 93.25 92 VAL A CA 1
ATOM 725 C C . VAL A 1 92 ? -6.156 8.454 14.820 1.00 93.25 92 VAL A C 1
ATOM 727 O O . VAL A 1 92 ? -5.890 9.480 15.437 1.00 93.25 92 VAL A O 1
ATOM 730 N N . VAL A 1 93 ? -7.394 8.126 14.472 1.00 90.00 93 VAL A N 1
ATOM 731 C CA . VAL A 1 93 ? -8.576 8.949 14.754 1.00 90.00 93 VAL A CA 1
ATOM 732 C C . VAL A 1 93 ? -9.547 8.131 15.586 1.00 90.00 93 VAL A C 1
ATOM 734 O O . VAL A 1 93 ? -9.896 7.018 15.205 1.00 90.00 93 VAL A O 1
ATOM 737 N N . GLY A 1 94 ? -9.985 8.668 16.717 1.00 87.31 94 GLY A N 1
ATOM 738 C CA . GLY A 1 94 ? -10.912 7.986 17.611 1.00 87.31 94 GLY A CA 1
ATOM 739 C C . GLY A 1 94 ? -11.706 8.960 18.484 1.00 87.31 94 GLY A C 1
ATOM 740 O O . GLY A 1 94 ? -11.625 10.174 18.280 1.00 87.31 94 GLY A O 1
ATOM 741 N N . PRO A 1 95 ? -12.459 8.445 19.471 1.00 81.62 95 PRO A N 1
ATOM 742 C CA . PRO A 1 95 ? -13.303 9.256 20.358 1.00 81.62 95 PRO A CA 1
ATOM 743 C C . PRO A 1 95 ? -12.529 10.326 21.137 1.00 81.62 95 PRO A C 1
ATOM 745 O O . PRO A 1 95 ? -13.059 11.402 21.397 1.00 81.62 95 PRO A O 1
ATOM 748 N N . ASP A 1 96 ? -11.270 10.048 21.475 1.00 82.38 96 ASP A N 1
ATOM 749 C CA . ASP A 1 96 ? -10.412 10.954 22.247 1.00 82.38 96 ASP A CA 1
ATOM 750 C C . ASP A 1 96 ? -9.681 11.987 21.363 1.00 82.38 96 ASP A C 1
ATOM 752 O O . ASP A 1 96 ? -8.836 12.744 21.844 1.00 82.38 96 ASP A O 1
ATOM 756 N N . GLY A 1 97 ? -9.986 12.018 20.061 1.00 82.75 97 GLY A N 1
ATOM 757 C CA . GLY A 1 97 ? -9.371 12.899 19.072 1.00 82.75 97 GLY A CA 1
ATOM 758 C C . GLY A 1 97 ? -8.406 12.182 18.125 1.00 82.75 97 GLY A C 1
ATOM 759 O O . GLY A 1 97 ? -8.421 10.958 17.976 1.00 82.75 97 GLY A O 1
ATOM 760 N N . SER A 1 98 ? -7.576 12.973 17.441 1.00 87.31 98 SER A N 1
ATOM 761 C CA . SER A 1 98 ? -6.628 12.494 16.431 1.00 87.31 98 SER A CA 1
ATOM 762 C C . SER A 1 98 ? -5.180 12.546 16.917 1.00 87.31 98 SER A C 1
ATOM 764 O O . SER A 1 98 ? -4.747 13.547 17.488 1.00 87.31 98 SER A O 1
ATOM 766 N N . GLN A 1 99 ? -4.408 11.511 16.606 1.00 91.62 99 GLN A N 1
ATOM 767 C CA . GLN A 1 99 ? -2.964 11.435 16.810 1.00 91.62 99 GLN A CA 1
ATOM 768 C C . GLN A 1 99 ? -2.258 11.295 15.461 1.00 91.62 99 GLN A C 1
ATOM 770 O O . GLN A 1 99 ? -2.802 10.707 14.525 1.00 91.62 99 GLN A O 1
ATOM 775 N N . HIS A 1 100 ? -1.038 11.817 15.373 1.00 93.50 100 HIS A N 1
ATOM 776 C CA . HIS A 1 100 ? -0.202 11.775 14.175 1.00 93.50 100 HIS A CA 1
ATOM 777 C C . HIS A 1 100 ? 1.160 11.181 14.520 1.00 93.50 100 HIS A C 1
ATOM 779 O O . HIS A 1 100 ? 1.771 11.536 15.527 1.00 93.50 100 HIS A O 1
ATOM 785 N N . PHE A 1 101 ? 1.613 10.264 13.675 1.00 94.56 101 PHE A N 1
ATOM 786 C CA . PHE A 1 101 ? 2.902 9.599 13.756 1.00 94.56 101 PHE A CA 1
ATOM 787 C C . PHE A 1 101 ? 3.572 9.626 12.385 1.00 94.56 101 PHE A C 1
ATOM 789 O O . PHE A 1 101 ? 2.904 9.706 11.356 1.00 94.56 101 PHE A O 1
ATOM 796 N N . ILE A 1 102 ? 4.894 9.508 12.378 1.00 94.25 102 ILE A N 1
ATOM 797 C CA . ILE A 1 102 ? 5.707 9.493 11.163 1.00 94.25 102 ILE A CA 1
ATOM 798 C C . ILE A 1 102 ? 6.519 8.200 11.150 1.00 94.25 102 ILE A C 1
ATOM 800 O O . ILE A 1 102 ? 7.036 7.775 12.185 1.00 94.25 102 ILE A O 1
ATOM 804 N N . ILE A 1 103 ? 6.610 7.560 9.986 1.00 94.31 103 ILE A N 1
ATOM 805 C CA . ILE A 1 103 ? 7.537 6.450 9.760 1.00 94.31 103 ILE A CA 1
ATOM 806 C C . ILE A 1 103 ? 8.939 7.047 9.526 1.00 94.31 103 ILE A C 1
ATOM 808 O O . ILE A 1 103 ? 9.100 7.824 8.581 1.00 94.31 103 ILE A O 1
ATOM 812 N N . PRO A 1 104 ? 9.963 6.709 10.329 1.00 91.69 104 PRO A N 1
ATOM 813 C CA . PRO A 1 104 ? 11.310 7.256 10.163 1.00 91.69 104 PRO A CA 1
ATOM 814 C C . PRO A 1 104 ? 11.921 6.928 8.796 1.00 91.69 104 PRO A C 1
ATOM 816 O O . PRO A 1 104 ? 11.704 5.845 8.242 1.00 91.69 104 PRO A O 1
ATOM 819 N N . GLY A 1 105 ? 12.724 7.849 8.265 1.00 87.75 105 GLY A N 1
ATOM 820 C CA . GLY A 1 105 ? 13.417 7.700 6.987 1.00 87.75 105 GLY A CA 1
ATOM 821 C C . GLY A 1 105 ? 12.512 7.801 5.758 1.00 87.75 105 GLY A C 1
ATOM 822 O O . GLY A 1 105 ? 12.890 7.310 4.693 1.00 87.75 105 GLY A O 1
ATOM 823 N N . THR A 1 106 ? 11.328 8.403 5.893 1.00 89.38 106 THR A N 1
ATOM 824 C CA . THR A 1 106 ? 10.344 8.554 4.808 1.00 89.38 106 THR A CA 1
ATOM 825 C C . THR A 1 106 ? 10.139 10.017 4.406 1.00 89.38 106 THR A C 1
ATOM 827 O O . THR A 1 106 ? 10.532 10.919 5.152 1.00 89.38 106 THR A O 1
ATOM 830 N N . PRO A 1 107 ? 9.495 10.285 3.253 1.00 84.50 107 PRO A N 1
ATOM 831 C CA . PRO A 1 107 ? 9.169 11.646 2.826 1.00 84.50 107 PRO A CA 1
ATOM 832 C C . PRO A 1 107 ? 8.302 12.447 3.811 1.00 84.50 107 PRO A C 1
ATOM 834 O O . PRO A 1 107 ? 8.288 13.676 3.750 1.00 84.50 107 PRO A O 1
ATOM 837 N N . ALA A 1 108 ? 7.592 11.782 4.728 1.00 84.62 108 ALA A N 1
ATOM 838 C CA . ALA A 1 108 ? 6.883 12.445 5.820 1.00 84.62 108 ALA A CA 1
ATOM 839 C C . ALA A 1 108 ? 7.836 13.072 6.857 1.00 84.62 108 ALA A C 1
ATOM 841 O O . ALA A 1 108 ? 7.513 14.110 7.431 1.00 84.62 108 ALA A O 1
ATOM 842 N N . GLU A 1 109 ? 9.016 12.480 7.067 1.00 87.56 109 GLU A N 1
ATOM 843 C CA . GLU A 1 109 ? 10.073 13.030 7.924 1.00 87.56 109 GLU A CA 1
ATOM 844 C C . GLU A 1 109 ? 10.953 14.037 7.170 1.00 87.56 109 GLU A C 1
ATOM 846 O O . GLU A 1 109 ? 11.315 15.083 7.711 1.00 87.56 109 GLU A O 1
ATOM 851 N N . SER A 1 110 ? 11.319 13.728 5.921 1.00 85.88 110 SER A N 1
ATOM 852 C CA . SER A 1 110 ? 12.263 14.533 5.145 1.00 85.88 110 SER A CA 1
ATOM 853 C C . SER A 1 110 ? 12.016 14.446 3.643 1.00 85.88 110 SER A C 1
ATOM 855 O O . SER A 1 110 ? 12.032 13.362 3.073 1.00 85.88 110 SER A O 1
ATOM 857 N N . GLU A 1 111 ? 11.906 15.591 2.968 1.00 82.50 111 GLU A N 1
ATOM 858 C CA . GLU A 1 111 ? 11.671 15.667 1.513 1.00 82.50 111 GLU A CA 1
ATOM 859 C C . GLU A 1 111 ? 12.785 15.038 0.657 1.00 82.50 111 GLU A C 1
ATOM 861 O O . GLU A 1 111 ? 12.569 14.743 -0.514 1.00 82.50 111 GLU A O 1
ATOM 866 N N . ILE A 1 112 ? 13.978 14.827 1.222 1.00 85.75 112 ILE A N 1
ATOM 867 C CA . ILE A 1 112 ? 15.109 14.183 0.532 1.00 85.75 112 ILE A CA 1
ATOM 868 C C . ILE A 1 112 ? 15.185 12.670 0.777 1.00 85.75 112 ILE A C 1
ATOM 870 O O . ILE A 1 112 ? 16.104 12.015 0.278 1.00 85.75 112 ILE A O 1
ATOM 874 N N . ALA A 1 113 ? 14.276 12.114 1.584 1.00 84.50 113 ALA A N 1
ATOM 875 C CA . ALA A 1 113 ? 14.201 10.680 1.813 1.00 84.50 113 ALA A CA 1
ATOM 876 C C . ALA A 1 113 ? 13.845 9.933 0.519 1.00 84.50 113 ALA A C 1
ATOM 878 O O . ALA A 1 113 ? 13.335 10.502 -0.446 1.00 84.50 113 ALA A O 1
ATOM 879 N N . SER A 1 114 ? 14.124 8.629 0.501 1.00 80.50 114 SER A N 1
ATOM 880 C CA . SER A 1 114 ? 13.735 7.793 -0.636 1.00 80.50 114 SER A CA 1
ATOM 881 C C . SER A 1 114 ? 12.218 7.807 -0.798 1.00 80.50 114 SER A C 1
ATOM 883 O O . SER A 1 114 ? 11.488 7.625 0.176 1.00 80.50 114 SER A O 1
ATOM 885 N N . GLU A 1 115 ? 11.751 8.005 -2.028 1.00 84.62 115 GLU A N 1
ATOM 886 C CA . GLU A 1 115 ? 10.330 7.928 -2.349 1.00 84.62 115 GLU A CA 1
ATOM 887 C C . GLU A 1 115 ? 9.848 6.486 -2.157 1.00 84.62 115 GLU A C 1
ATOM 889 O O . GLU A 1 115 ? 10.244 5.572 -2.884 1.00 84.62 115 GLU A O 1
ATOM 894 N N . ILE A 1 116 ? 9.013 6.290 -1.139 1.00 88.81 116 ILE A N 1
ATOM 895 C CA . ILE A 1 116 ? 8.302 5.043 -0.873 1.00 88.81 116 ILE A CA 1
ATOM 896 C C . ILE A 1 116 ? 6.826 5.363 -1.026 1.00 88.81 116 ILE A C 1
ATOM 898 O O . ILE A 1 116 ? 6.293 6.181 -0.283 1.00 88.81 116 ILE A O 1
ATOM 902 N N . ASP A 1 117 ? 6.171 4.695 -1.967 1.00 90.38 117 ASP A N 1
ATOM 903 C CA . ASP A 1 117 ? 4.738 4.830 -2.181 1.00 90.38 117 ASP A CA 1
ATOM 904 C C . ASP A 1 117 ? 4.024 3.868 -1.235 1.00 90.38 117 ASP A C 1
ATOM 906 O O . ASP A 1 117 ? 3.828 2.688 -1.553 1.00 90.38 117 ASP A O 1
ATOM 910 N N . PHE A 1 118 ? 3.662 4.353 -0.051 1.00 94.19 118 PHE A N 1
ATOM 911 C CA . PHE A 1 118 ? 2.885 3.569 0.904 1.00 94.19 118 PHE A CA 1
ATOM 912 C C . PHE A 1 118 ? 1.481 3.288 0.367 1.00 94.19 118 PHE A C 1
ATOM 914 O O . PHE A 1 118 ? 0.866 4.135 -0.281 1.00 94.19 118 PHE A O 1
ATOM 921 N N . ARG A 1 119 ? 0.973 2.076 0.615 1.00 91.31 119 ARG A N 1
ATOM 922 C CA . ARG A 1 119 ? -0.299 1.607 0.040 1.00 91.31 119 ARG A CA 1
ATOM 923 C C . ARG A 1 119 ? -1.304 1.119 1.054 1.00 91.31 119 ARG A C 1
ATOM 925 O O . ARG A 1 119 ? -2.494 1.291 0.828 1.00 91.31 119 ARG A O 1
ATOM 932 N N . SER A 1 120 ? -0.842 0.474 2.116 1.00 96.88 120 SER A N 1
ATOM 933 C CA . SER A 1 120 ? -1.735 -0.167 3.074 1.00 96.88 120 SER A CA 1
ATOM 934 C C . SER A 1 120 ? -1.108 -0.264 4.450 1.00 96.88 120 SER A C 1
ATOM 936 O O . SER A 1 120 ? 0.110 -0.431 4.575 1.00 96.88 120 SER A O 1
ATOM 938 N N . ILE A 1 121 ? -1.963 -0.222 5.464 1.00 97.88 121 ILE A N 1
ATOM 939 C CA . ILE A 1 121 ? -1.602 -0.331 6.873 1.00 97.88 121 ILE A CA 1
ATOM 940 C C . ILE A 1 121 ? -2.547 -1.314 7.552 1.00 97.88 121 ILE A C 1
ATOM 942 O O . ILE A 1 121 ? -3.725 -1.370 7.220 1.00 97.88 121 ILE A O 1
ATOM 946 N N . LEU A 1 122 ? -2.041 -2.083 8.509 1.00 97.56 122 LEU A N 1
ATOM 947 C CA . LEU A 1 122 ? -2.845 -2.971 9.338 1.00 97.56 122 LEU A CA 1
ATOM 948 C C . LEU A 1 122 ? -2.378 -2.872 10.799 1.00 97.56 122 LEU A C 1
ATOM 950 O O . LEU A 1 122 ? -1.175 -3.002 11.057 1.00 97.56 122 LEU A O 1
ATOM 954 N N . PRO A 1 123 ? -3.291 -2.644 11.762 1.00 95.75 123 PRO A N 1
ATOM 955 C CA . PRO A 1 123 ? -2.996 -2.841 13.176 1.00 95.75 123 PRO A CA 1
ATOM 956 C C . PRO A 1 123 ? -2.545 -4.279 13.430 1.00 95.75 123 PRO A C 1
ATOM 958 O O . PRO A 1 123 ? -3.221 -5.218 13.029 1.00 95.75 123 PRO A O 1
ATOM 961 N N . TYR A 1 124 ? -1.408 -4.451 14.095 1.00 94.88 124 TYR A N 1
ATOM 962 C CA . TYR A 1 124 ? -0.909 -5.766 14.479 1.00 94.88 124 TYR A CA 1
ATOM 963 C C . TYR A 1 124 ? -0.316 -5.688 15.883 1.00 94.88 124 TYR A C 1
ATOM 965 O O . TYR A 1 124 ? 0.713 -5.040 16.104 1.00 94.88 124 TYR A O 1
ATOM 973 N N . ASP A 1 125 ? -0.987 -6.318 16.846 1.00 90.12 125 ASP A N 1
ATOM 974 C CA . ASP A 1 125 ? -0.751 -6.123 18.277 1.00 90.12 125 ASP A CA 1
ATOM 975 C C . ASP A 1 125 ? -0.770 -4.622 18.648 1.00 90.12 125 ASP A C 1
ATOM 977 O O . ASP A 1 125 ? -1.759 -3.922 18.449 1.00 90.12 125 ASP A O 1
ATOM 981 N N . ASN A 1 126 ? 0.344 -4.101 19.170 1.00 91.44 126 ASN A N 1
ATOM 982 C CA . ASN A 1 126 ? 0.548 -2.686 19.484 1.00 91.44 126 ASN A CA 1
ATOM 983 C C . ASN A 1 126 ? 1.462 -1.991 18.453 1.00 91.44 126 ASN A C 1
ATOM 985 O O . ASN A 1 126 ? 2.151 -1.027 18.788 1.00 91.44 126 ASN A O 1
ATOM 989 N N . ARG A 1 127 ? 1.543 -2.512 17.225 1.00 96.00 127 ARG A N 1
ATOM 990 C CA . ARG A 1 127 ? 2.404 -2.027 16.135 1.00 96.00 127 ARG A CA 1
ATOM 991 C C . ARG A 1 127 ? 1.611 -1.891 14.833 1.00 96.00 127 ARG A C 1
ATOM 993 O O . ARG A 1 127 ? 0.443 -2.261 14.752 1.00 96.00 127 ARG A O 1
ATOM 1000 N N . TRP A 1 128 ? 2.271 -1.356 13.815 1.00 97.56 128 TRP A N 1
ATOM 1001 C CA . TRP A 1 128 ? 1.722 -1.145 12.483 1.00 97.56 128 TRP A CA 1
ATOM 1002 C C . TRP A 1 128 ? 2.452 -2.027 11.483 1.00 97.56 128 TRP A C 1
ATOM 1004 O O . TRP A 1 128 ? 3.660 -1.874 11.297 1.00 97.56 128 TRP A O 1
ATOM 1014 N N . LEU A 1 129 ? 1.728 -2.942 10.840 1.00 98.25 129 LEU A N 1
ATOM 1015 C CA . LEU A 1 129 ? 2.208 -3.590 9.629 1.00 98.25 129 LEU A CA 1
ATOM 1016 C C . LEU A 1 129 ? 1.942 -2.641 8.463 1.00 98.25 129 LEU A C 1
ATOM 1018 O O . LEU A 1 129 ? 0.796 -2.283 8.200 1.00 98.25 129 LEU A O 1
ATOM 1022 N N . VAL A 1 130 ? 2.998 -2.223 7.777 1.00 98.12 130 VAL A N 1
ATOM 1023 C CA . VAL A 1 130 ? 2.937 -1.226 6.709 1.00 98.12 130 VAL A CA 1
ATOM 1024 C C . VAL A 1 130 ? 3.554 -1.790 5.441 1.00 98.12 130 VAL A C 1
ATOM 1026 O O . VAL A 1 130 ? 4.654 -2.345 5.472 1.00 98.12 130 VAL A O 1
ATOM 1029 N N . ALA A 1 131 ? 2.852 -1.606 4.324 1.00 97.88 131 ALA A N 1
ATOM 1030 C CA . ALA A 1 131 ? 3.293 -2.038 3.008 1.00 97.88 131 ALA A CA 1
ATOM 1031 C C . ALA A 1 131 ? 3.354 -0.872 2.009 1.00 97.88 131 ALA A C 1
ATOM 1033 O O . ALA A 1 131 ? 2.490 0.013 2.008 1.00 97.88 131 ALA A O 1
ATOM 1034 N N . GLY A 1 132 ? 4.363 -0.899 1.141 1.00 96.56 132 GLY A N 1
ATOM 1035 C CA . GLY A 1 132 ? 4.581 0.097 0.095 1.00 96.56 132 GLY A CA 1
ATOM 1036 C C . GLY A 1 132 ? 5.437 -0.420 -1.062 1.00 96.56 132 GLY A C 1
ATOM 1037 O O . GLY A 1 132 ? 5.641 -1.627 -1.225 1.00 96.56 132 GLY A O 1
ATOM 1038 N N . SER A 1 133 ? 5.921 0.500 -1.896 1.00 94.19 133 SER A N 1
ATOM 1039 C CA . SER A 1 133 ? 6.890 0.205 -2.960 1.00 94.19 133 SER A CA 1
ATOM 1040 C C . SER A 1 133 ? 8.303 -0.057 -2.408 1.00 94.19 133 SER A C 1
ATOM 1042 O O . SER A 1 133 ? 8.543 0.013 -1.203 1.00 94.19 133 SER A O 1
ATOM 1044 N N . GLY A 1 134 ? 9.246 -0.418 -3.284 1.00 91.31 134 GLY A N 1
ATOM 1045 C CA . GLY A 1 134 ? 10.661 -0.551 -2.914 1.00 91.31 134 GLY A CA 1
ATOM 1046 C C . GLY A 1 134 ? 10.958 -1.681 -1.921 1.00 91.31 134 GLY A C 1
ATOM 1047 O O . GLY A 1 134 ? 11.782 -1.521 -1.025 1.00 91.31 134 GLY A O 1
ATOM 1048 N N . ASN A 1 135 ? 10.244 -2.808 -2.031 1.00 93.94 135 ASN A N 1
ATOM 1049 C CA . ASN A 1 135 ? 10.266 -3.929 -1.083 1.00 93.94 135 ASN A CA 1
ATOM 1050 C C . ASN A 1 135 ? 9.855 -3.566 0.359 1.00 93.94 135 ASN A C 1
ATOM 1052 O O . ASN A 1 135 ? 10.139 -4.338 1.270 1.00 93.94 135 ASN A O 1
ATOM 1056 N N . PHE A 1 136 ? 9.156 -2.452 0.594 1.00 95.81 136 PHE A N 1
ATOM 1057 C CA . PHE A 1 136 ? 8.760 -2.068 1.947 1.00 95.81 136 PHE A CA 1
ATOM 1058 C C . PHE A 1 136 ? 7.601 -2.934 2.464 1.00 95.81 136 PHE A C 1
ATOM 1060 O O . PHE A 1 136 ? 6.442 -2.701 2.114 1.00 95.81 136 PHE A O 1
ATOM 1067 N N . LEU A 1 137 ? 7.901 -3.906 3.330 1.00 97.50 137 LEU A N 1
ATOM 1068 C CA . LEU A 1 137 ? 6.922 -4.551 4.207 1.00 97.50 137 LEU A CA 1
ATOM 1069 C C . LEU A 1 137 ? 7.498 -4.644 5.618 1.00 97.50 137 LEU A C 1
ATOM 1071 O O . LEU A 1 137 ? 8.267 -5.554 5.937 1.00 97.50 137 LEU A O 1
ATOM 1075 N N . LYS A 1 138 ? 7.115 -3.695 6.471 1.00 97.75 138 LYS A N 1
ATOM 1076 C CA . LYS A 1 138 ? 7.701 -3.557 7.805 1.00 97.75 138 LYS A CA 1
ATOM 1077 C C . LYS A 1 138 ? 6.657 -3.544 8.897 1.00 97.75 138 LYS A C 1
ATOM 1079 O O . LYS A 1 138 ? 5.538 -3.079 8.698 1.00 97.75 138 LYS A O 1
ATOM 1084 N N . LEU A 1 139 ? 7.065 -4.022 10.064 1.00 98.00 139 LEU A N 1
ATOM 1085 C CA . LEU A 1 139 ? 6.283 -3.973 11.287 1.00 98.00 139 LEU A CA 1
ATOM 1086 C C . LEU A 1 139 ? 6.956 -3.017 12.268 1.00 98.00 139 LEU A C 1
ATOM 1088 O O . LEU A 1 139 ? 8.139 -3.169 12.565 1.00 98.00 139 LEU A O 1
ATOM 1092 N N . GLY A 1 140 ? 6.237 -2.024 12.780 1.00 96.94 140 GLY A N 1
ATOM 1093 C CA . GLY A 1 140 ? 6.877 -1.047 13.656 1.00 96.94 140 GLY A CA 1
ATOM 1094 C C . GLY A 1 140 ? 5.955 -0.066 14.354 1.00 96.94 140 GLY A C 1
ATOM 1095 O O . GLY A 1 140 ? 4.747 -0.042 14.131 1.00 96.94 140 GLY A O 1
ATOM 1096 N N . LYS A 1 141 ? 6.542 0.716 15.261 1.00 95.44 141 LYS A N 1
ATOM 1097 C CA . LYS A 1 141 ? 5.899 1.833 15.964 1.00 95.44 141 LYS A CA 1
ATOM 1098 C C . LYS A 1 141 ? 6.965 2.779 16.509 1.00 95.44 141 LYS A C 1
ATOM 1100 O O . LYS A 1 141 ? 7.955 2.328 17.086 1.00 95.44 141 LYS A O 1
ATOM 1105 N N . GLY A 1 142 ? 6.740 4.085 16.358 1.00 92.38 142 GLY A N 1
ATOM 1106 C CA . GLY A 1 142 ? 7.737 5.100 16.706 1.00 92.38 142 GLY A CA 1
ATOM 1107 C C . GLY A 1 142 ? 9.034 4.862 15.932 1.00 92.38 142 GLY A C 1
ATOM 1108 O O . GLY A 1 142 ? 8.998 4.663 14.721 1.00 92.38 142 GLY A O 1
ATOM 1109 N N . GLU A 1 143 ? 10.153 4.788 16.648 1.00 91.56 143 GLU A N 1
ATOM 1110 C CA . GLU A 1 143 ? 11.494 4.629 16.067 1.00 91.56 143 GLU A CA 1
ATOM 1111 C C . GLU A 1 143 ? 11.866 3.182 15.693 1.00 91.56 143 GLU A C 1
ATOM 1113 O O . GLU A 1 143 ? 12.919 2.936 15.112 1.00 91.56 143 GLU A O 1
ATOM 1118 N N . SER A 1 144 ? 11.047 2.188 16.053 1.00 94.00 144 SER A N 1
ATOM 1119 C CA . SER A 1 144 ? 11.398 0.768 15.894 1.00 94.00 144 SER A CA 1
ATOM 1120 C C . SER A 1 144 ? 10.618 0.115 14.758 1.00 94.00 144 SER A C 1
ATOM 1122 O O . SER A 1 144 ? 9.404 -0.055 14.873 1.00 94.00 144 SER A O 1
ATOM 1124 N N . TRP A 1 145 ? 11.326 -0.285 13.697 1.00 95.69 145 TRP A N 1
ATOM 1125 C CA . TRP A 1 145 ? 10.766 -0.922 12.500 1.00 95.69 145 TRP A CA 1
ATOM 1126 C C . TRP A 1 145 ? 11.602 -2.126 12.071 1.00 95.69 145 TRP A C 1
ATOM 1128 O O . TRP A 1 145 ? 12.811 -2.008 11.874 1.00 95.69 145 TRP A O 1
ATOM 1138 N N . GLU A 1 146 ? 10.953 -3.272 11.889 1.00 96.38 146 GLU A N 1
ATOM 1139 C CA . GLU A 1 146 ? 11.580 -4.516 11.437 1.00 96.38 146 GLU A CA 1
ATOM 1140 C C . GLU A 1 146 ? 11.080 -4.924 10.050 1.00 96.38 146 GLU A C 1
ATOM 1142 O O . GLU A 1 146 ? 9.902 -4.766 9.727 1.00 96.38 146 GLU A O 1
ATOM 1147 N N . GLU A 1 147 ? 11.991 -5.446 9.228 1.00 96.25 147 GLU A N 1
ATOM 1148 C CA . GLU A 1 147 ? 11.660 -6.029 7.930 1.00 96.25 147 GLU A CA 1
ATOM 1149 C C . GLU A 1 147 ? 10.969 -7.373 8.139 1.00 96.25 147 GLU A C 1
ATOM 1151 O O . GLU A 1 147 ? 11.510 -8.258 8.803 1.00 96.25 147 GLU A O 1
ATOM 1156 N N . VAL A 1 148 ? 9.778 -7.525 7.564 1.00 97.62 148 VAL A N 1
ATOM 1157 C CA . VAL A 1 148 ? 8.993 -8.755 7.688 1.00 97.62 148 VAL A CA 1
ATOM 1158 C C . VAL A 1 148 ? 8.580 -9.308 6.332 1.00 97.62 148 VAL A C 1
ATOM 1160 O O . VAL A 1 148 ? 7.755 -10.213 6.305 1.00 97.62 148 VAL A O 1
ATOM 1163 N N . SER A 1 149 ? 9.114 -8.815 5.208 1.00 95.81 149 SER A N 1
ATOM 1164 C CA . SER A 1 149 ? 8.778 -9.361 3.888 1.00 95.81 149 SER A CA 1
ATOM 1165 C C . SER A 1 149 ? 9.104 -10.858 3.750 1.00 95.81 149 SER A C 1
ATOM 1167 O O . SER A 1 149 ? 10.146 -11.334 4.212 1.00 95.81 149 SER A O 1
ATOM 1169 N N . PRO A 1 150 ? 8.232 -11.642 3.083 1.00 96.06 150 PRO A N 1
ATOM 1170 C CA . PRO A 1 150 ? 8.613 -12.950 2.574 1.00 96.06 150 PRO A CA 1
ATOM 1171 C C . PRO A 1 150 ? 9.804 -12.832 1.619 1.00 96.06 150 PRO A C 1
ATOM 1173 O O . PRO A 1 150 ? 9.897 -11.889 0.833 1.00 96.06 150 PRO A O 1
ATOM 1176 N N . SER A 1 151 ? 10.663 -13.850 1.592 1.00 92.75 151 SER A N 1
ATOM 1177 C CA . SER A 1 151 ? 11.703 -13.932 0.569 1.00 92.75 151 SER A CA 1
ATOM 1178 C C . SER A 1 151 ? 11.074 -14.082 -0.819 1.00 92.75 151 SER A C 1
ATOM 1180 O O . SER A 1 151 ? 10.430 -15.090 -1.123 1.00 92.75 151 SER A O 1
ATOM 1182 N N . LEU A 1 152 ? 11.285 -13.080 -1.669 1.00 93.44 152 LEU A N 1
ATOM 1183 C CA . LEU A 1 152 ? 10.884 -13.086 -3.068 1.00 93.44 152 LEU A CA 1
ATOM 1184 C C . LEU A 1 152 ? 12.010 -12.502 -3.918 1.00 93.44 152 LEU A C 1
ATOM 1186 O O . LEU A 1 152 ? 12.409 -11.351 -3.757 1.00 93.44 152 LEU A O 1
ATOM 1190 N N . THR A 1 153 ? 12.535 -13.308 -4.833 1.00 92.12 153 THR A N 1
ATOM 1191 C CA . THR A 1 153 ? 13.573 -12.856 -5.757 1.00 92.12 153 THR A CA 1
ATOM 1192 C C . THR A 1 153 ? 12.956 -11.963 -6.827 1.00 92.12 153 THR A C 1
ATOM 1194 O O . THR A 1 153 ? 11.938 -12.300 -7.430 1.00 92.12 153 THR A O 1
ATOM 1197 N N . THR A 1 154 ? 13.584 -10.814 -7.072 1.00 92.50 154 THR A N 1
ATOM 1198 C CA . THR A 1 154 ? 13.258 -9.964 -8.220 1.00 92.50 154 THR A CA 1
ATOM 1199 C C . THR A 1 154 ? 14.167 -10.340 -9.376 1.00 92.50 154 THR A C 1
ATOM 1201 O O . THR A 1 154 ? 15.384 -10.178 -9.297 1.00 92.50 154 THR A O 1
ATOM 1204 N N . GLU A 1 155 ? 13.578 -10.870 -10.442 1.00 91.44 155 GLU A N 1
ATOM 1205 C CA . GLU A 1 155 ? 14.303 -11.234 -11.655 1.00 91.44 155 GLU A CA 1
ATOM 1206 C C . GLU A 1 155 ? 14.239 -10.108 -12.687 1.00 91.44 155 GLU A C 1
ATOM 1208 O O . GLU A 1 155 ? 13.276 -9.343 -12.751 1.00 91.44 155 GLU A O 1
ATOM 1213 N N . TYR A 1 156 ? 15.254 -10.011 -13.546 1.00 88.50 156 TYR A N 1
ATOM 1214 C CA . TYR A 1 156 ? 15.162 -9.160 -14.729 1.00 88.50 156 TYR A CA 1
ATOM 1215 C C . TYR A 1 156 ? 13.966 -9.609 -15.594 1.00 88.50 156 TYR A C 1
ATOM 1217 O O . TYR A 1 156 ? 13.822 -10.811 -15.818 1.00 88.50 156 TYR A O 1
ATOM 1225 N N . PRO A 1 157 ? 13.129 -8.702 -16.134 1.00 92.88 157 PRO A N 1
ATOM 1226 C CA . PRO A 1 157 ? 13.239 -7.240 -16.165 1.00 92.88 157 PRO A CA 1
ATOM 1227 C C . PRO A 1 157 ? 12.290 -6.534 -15.178 1.00 92.88 157 PRO A C 1
ATOM 1229 O O . PRO A 1 157 ? 11.752 -5.469 -15.492 1.00 92.88 157 PRO A O 1
ATOM 1232 N N . TYR A 1 158 ? 12.019 -7.123 -14.017 1.00 95.44 158 TYR A N 1
ATOM 1233 C CA . TYR A 1 158 ? 11.064 -6.586 -13.052 1.00 95.44 158 TYR A CA 1
ATOM 1234 C C . TYR A 1 158 ? 11.685 -5.534 -12.124 1.00 95.44 158 TYR A C 1
ATOM 1236 O O . TYR A 1 158 ? 12.896 -5.507 -11.899 1.00 95.44 158 TYR A O 1
ATOM 1244 N N . SER A 1 159 ? 10.853 -4.613 -11.639 1.00 93.62 159 SER A N 1
ATOM 1245 C CA . SER A 1 159 ? 11.184 -3.700 -10.546 1.00 93.62 159 SER A CA 1
ATOM 1246 C C . SER A 1 159 ? 11.132 -4.420 -9.202 1.00 93.62 159 SER A C 1
ATOM 1248 O O . SER A 1 159 ? 10.583 -5.517 -9.100 1.00 93.62 159 SER A O 1
ATOM 1250 N N . GLU A 1 160 ? 11.652 -3.757 -8.170 1.00 94.81 160 GLU A N 1
ATOM 1251 C CA . GLU A 1 160 ? 11.449 -4.162 -6.779 1.00 94.81 160 GLU A CA 1
ATOM 1252 C C . GLU A 1 160 ? 9.965 -4.384 -6.469 1.00 94.81 160 GLU A C 1
ATOM 1254 O O . GLU A 1 160 ? 9.078 -3.818 -7.123 1.00 94.81 160 GLU A O 1
ATOM 1259 N N . THR A 1 161 ? 9.714 -5.239 -5.481 1.00 96.25 161 THR A N 1
ATOM 1260 C CA . THR A 1 161 ? 8.370 -5.674 -5.119 1.00 96.25 161 THR A CA 1
ATOM 1261 C C . THR A 1 161 ? 7.602 -4.523 -4.490 1.00 96.25 161 THR A C 1
ATOM 1263 O O . THR A 1 161 ? 8.077 -3.865 -3.566 1.00 96.25 161 THR A O 1
ATOM 1266 N N . GLU A 1 162 ? 6.389 -4.303 -4.975 1.00 96.75 162 GLU A N 1
ATOM 1267 C CA . GLU A 1 162 ? 5.390 -3.489 -4.297 1.00 96.75 162 GLU A CA 1
ATOM 1268 C C . GLU A 1 162 ? 4.549 -4.418 -3.423 1.00 96.75 162 GLU A C 1
ATOM 1270 O O . GLU A 1 162 ? 3.966 -5.385 -3.924 1.00 96.75 162 GLU A O 1
ATOM 1275 N N . TRP A 1 163 ? 4.477 -4.129 -2.129 1.00 97.75 163 TRP A N 1
ATOM 1276 C CA . TRP A 1 163 ? 3.656 -4.886 -1.193 1.00 97.75 163 TRP A CA 1
ATOM 1277 C C . TRP A 1 163 ? 2.315 -4.187 -0.957 1.00 97.75 163 TRP A C 1
ATOM 1279 O O . TRP A 1 163 ? 2.223 -2.959 -0.935 1.00 97.75 163 TRP A O 1
ATOM 1289 N N . ALA A 1 164 ? 1.266 -4.981 -0.761 1.00 97.19 164 ALA A N 1
ATOM 1290 C CA . ALA A 1 164 ? -0.045 -4.512 -0.325 1.00 97.19 164 ALA A CA 1
ATOM 1291 C C . ALA A 1 164 ? -0.672 -5.510 0.654 1.00 97.19 164 ALA A C 1
ATOM 1293 O O . ALA A 1 164 ? -0.501 -6.720 0.508 1.00 97.19 164 ALA A O 1
ATOM 1294 N N . ILE A 1 165 ? -1.421 -5.005 1.630 1.00 98.06 165 ILE A N 1
ATOM 1295 C CA . ILE A 1 165 ? -2.150 -5.782 2.632 1.00 98.06 165 ILE A CA 1
ATOM 1296 C C . ILE A 1 165 ? -3.625 -5.781 2.237 1.00 98.06 165 ILE A C 1
ATOM 1298 O O . ILE A 1 165 ? -4.247 -4.728 2.106 1.00 98.06 165 ILE A O 1
ATOM 1302 N N . LEU A 1 166 ? -4.201 -6.965 2.044 1.00 95.50 166 LEU A N 1
ATOM 1303 C CA . LEU A 1 166 ? -5.621 -7.096 1.716 1.00 95.50 166 LEU A CA 1
ATOM 1304 C C . LEU A 1 166 ? -6.476 -7.024 2.985 1.00 95.50 166 LEU A C 1
ATOM 1306 O O . LEU A 1 166 ? -7.502 -6.346 3.019 1.00 95.50 166 LEU A O 1
ATOM 1310 N N . GLY A 1 167 ? -6.020 -7.677 4.050 1.00 94.19 167 GLY A N 1
ATOM 1311 C CA . GLY A 1 167 ? -6.694 -7.713 5.339 1.00 94.19 167 GLY A CA 1
ATOM 1312 C C . GLY A 1 167 ? -6.313 -8.955 6.129 1.00 94.19 167 GLY A C 1
ATOM 1313 O O . GLY A 1 167 ? -5.325 -9.623 5.821 1.00 94.19 167 GLY A O 1
ATOM 1314 N N . GLU A 1 168 ? -7.131 -9.265 7.120 1.00 94.81 168 GLU A N 1
ATOM 1315 C CA . GLU A 1 168 ? -6.953 -10.359 8.067 1.00 94.81 168 GLU A CA 1
ATOM 1316 C C . GLU A 1 168 ? -8.241 -11.189 8.109 1.00 94.81 168 GLU A C 1
ATOM 1318 O O . GLU A 1 168 ? -9.339 -10.647 7.961 1.00 94.81 168 GLU A O 1
ATOM 1323 N N . ASN A 1 169 ? -8.131 -12.511 8.248 1.00 92.69 169 ASN A N 1
ATOM 1324 C CA . ASN A 1 169 ? -9.304 -13.356 8.478 1.00 92.69 169 ASN A CA 1
ATOM 1325 C C . ASN A 1 169 ? -9.615 -13.502 9.977 1.00 92.69 169 ASN A C 1
ATOM 1327 O O . ASN A 1 169 ? -8.823 -13.161 10.844 1.00 92.69 169 ASN A O 1
ATOM 1331 N N . ILE A 1 170 ? -10.741 -14.146 10.287 1.00 88.25 170 ILE A N 1
ATOM 1332 C CA . ILE A 1 170 ? -11.167 -14.449 11.665 1.00 88.25 170 ILE A CA 1
ATOM 1333 C C . ILE A 1 170 ? -10.176 -15.294 12.492 1.00 88.25 170 ILE A C 1
ATOM 1335 O O . ILE A 1 170 ? -10.358 -15.439 13.695 1.00 88.25 170 ILE A O 1
ATOM 1339 N N . LYS A 1 171 ? -9.180 -15.929 11.857 1.00 91.25 171 LYS A N 1
ATOM 1340 C CA . LYS A 1 171 ? -8.145 -16.734 12.528 1.00 91.25 171 LYS A CA 1
ATOM 1341 C C . LYS A 1 171 ? -6.873 -15.935 12.808 1.00 91.25 171 LYS A C 1
ATOM 1343 O O . LYS A 1 171 ? -5.957 -16.481 13.414 1.00 91.25 171 LYS A O 1
ATOM 1348 N N . GLY A 1 172 ? -6.814 -14.693 12.341 1.00 91.31 172 GLY A N 1
ATOM 1349 C CA . GLY A 1 172 ? -5.642 -13.840 12.414 1.00 91.31 172 GLY A CA 1
ATOM 1350 C C . GLY A 1 172 ? -4.623 -14.042 11.291 1.00 91.31 172 GLY A C 1
ATOM 1351 O O . GLY A 1 172 ? -3.516 -13.515 11.365 1.00 91.31 172 GLY A O 1
ATOM 1352 N N . ASP A 1 173 ? -4.952 -14.808 10.239 1.00 96.31 173 ASP A N 1
ATOM 1353 C CA . ASP A 1 173 ? -4.067 -14.885 9.075 1.00 96.31 173 ASP A CA 1
ATOM 1354 C C . ASP A 1 173 ? -4.226 -13.618 8.234 1.00 96.31 173 ASP A C 1
ATOM 1356 O O . ASP A 1 173 ? -5.312 -13.310 7.728 1.00 96.31 173 ASP A O 1
ATOM 1360 N N . ILE A 1 174 ? -3.112 -12.932 8.026 1.00 98.06 174 ILE A N 1
ATOM 1361 C CA . ILE A 1 174 ? -3.004 -11.741 7.195 1.00 98.06 174 ILE A CA 1
ATOM 1362 C C . ILE A 1 174 ? -2.735 -12.152 5.756 1.00 98.06 174 ILE A C 1
ATOM 1364 O O . ILE A 1 174 ? -1.903 -13.018 5.488 1.00 98.06 174 ILE A O 1
ATOM 1368 N N . PHE A 1 175 ? -3.407 -11.488 4.822 1.00 98.06 175 PHE A N 1
ATOM 1369 C CA . PHE A 1 175 ? -3.246 -11.663 3.385 1.00 98.06 175 PHE A CA 1
ATOM 1370 C C . PHE A 1 175 ? -2.432 -10.498 2.829 1.00 98.06 175 PHE A C 1
ATOM 1372 O O . PHE A 1 175 ? -2.888 -9.352 2.851 1.00 98.06 175 PHE A O 1
ATOM 1379 N N . ILE A 1 176 ? -1.250 -10.793 2.292 1.00 98.31 176 ILE A N 1
ATOM 1380 C CA . ILE A 1 176 ? -0.393 -9.807 1.624 1.00 98.31 176 ILE A CA 1
ATOM 1381 C C . ILE A 1 176 ? -0.143 -10.209 0.174 1.00 98.31 176 ILE A C 1
ATOM 1383 O O . ILE A 1 176 ? -0.061 -11.393 -0.164 1.00 98.31 176 ILE A O 1
ATOM 1387 N N . VAL A 1 177 ? 0.009 -9.215 -0.690 1.00 97.75 177 VAL A N 1
ATOM 1388 C CA . VAL A 1 177 ? 0.273 -9.401 -2.114 1.00 97.75 177 VAL A CA 1
ATOM 1389 C C . VAL A 1 177 ? 1.592 -8.739 -2.473 1.00 97.75 177 VAL A C 1
ATOM 1391 O O . VAL A 1 177 ? 1.804 -7.566 -2.176 1.00 97.75 177 VAL A O 1
ATOM 1394 N N . ALA A 1 178 ? 2.451 -9.501 -3.141 1.00 97.75 178 ALA A N 1
ATOM 1395 C CA . ALA A 1 178 ? 3.610 -9.001 -3.864 1.00 97.75 178 ALA A CA 1
ATOM 1396 C C . ALA A 1 178 ? 3.219 -8.690 -5.307 1.00 97.75 178 ALA A C 1
ATOM 1398 O O . ALA A 1 178 ? 2.666 -9.554 -5.995 1.00 97.75 178 ALA A O 1
ATOM 1399 N N . ILE A 1 179 ? 3.566 -7.494 -5.774 1.00 97.19 179 ILE A N 1
ATOM 1400 C CA . ILE A 1 179 ? 3.389 -7.065 -7.159 1.00 97.19 179 ILE A CA 1
ATOM 1401 C C . ILE A 1 179 ? 4.759 -6.694 -7.728 1.00 97.19 179 ILE A C 1
ATOM 1403 O O . ILE A 1 179 ? 5.423 -5.789 -7.229 1.00 97.19 179 ILE A O 1
ATOM 1407 N N . GLN A 1 180 ? 5.176 -7.369 -8.796 1.00 96.75 180 GLN A N 1
ATOM 1408 C CA . GLN A 1 180 ? 6.398 -7.052 -9.538 1.00 96.75 180 GLN A CA 1
ATOM 1409 C C . GLN A 1 180 ? 6.022 -6.595 -10.946 1.00 96.75 180 GLN A C 1
ATOM 1411 O O . GLN A 1 180 ? 5.352 -7.308 -11.699 1.00 96.75 180 GLN A O 1
ATOM 1416 N N . ARG A 1 181 ? 6.440 -5.381 -11.313 1.00 94.94 181 ARG A N 1
ATOM 1417 C CA . ARG A 1 181 ? 6.089 -4.755 -12.596 1.00 94.94 181 ARG A CA 1
ATOM 1418 C C . ARG A 1 181 ? 7.299 -4.726 -13.523 1.00 94.94 181 ARG A C 1
ATOM 1420 O O . ARG A 1 181 ? 8.413 -4.523 -13.047 1.00 94.94 181 ARG A O 1
ATOM 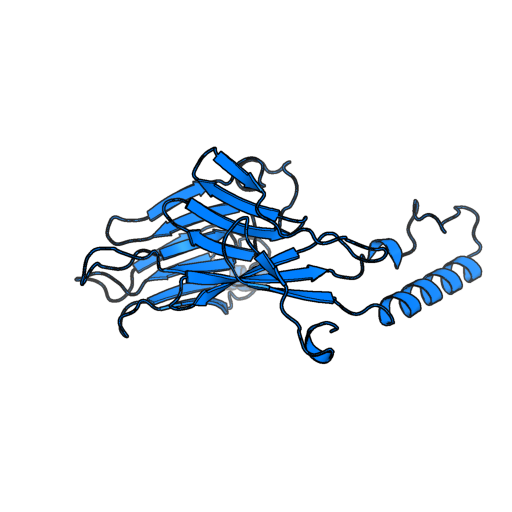1427 N N . PRO A 1 182 ? 7.124 -4.881 -14.846 1.00 94.88 182 PRO A N 1
ATOM 1428 C CA . PRO A 1 182 ? 8.226 -4.693 -15.781 1.00 94.88 182 PRO A CA 1
ATOM 1429 C C . PRO A 1 182 ? 8.808 -3.280 -15.640 1.00 94.88 182 PRO A C 1
ATOM 1431 O O . PRO A 1 182 ? 8.108 -2.278 -15.839 1.00 94.88 182 PRO A O 1
ATOM 1434 N N . ASN A 1 183 ? 10.094 -3.191 -15.308 1.00 92.81 183 ASN A N 1
ATOM 1435 C CA . ASN A 1 183 ? 10.761 -1.920 -15.072 1.00 92.81 183 ASN A CA 1
ATOM 1436 C C . ASN A 1 183 ? 10.912 -1.162 -16.395 1.00 92.81 183 ASN A C 1
ATOM 1438 O O . ASN A 1 183 ? 11.614 -1.589 -17.314 1.00 92.81 183 ASN A O 1
ATOM 1442 N N . GLN A 1 184 ? 10.275 0.008 -16.478 1.00 89.12 184 GLN A N 1
ATOM 1443 C CA . GLN A 1 184 ? 10.264 0.834 -17.686 1.00 89.12 184 GLN A CA 1
ATOM 1444 C C . GLN A 1 184 ? 11.664 1.204 -18.176 1.00 89.12 184 GLN A C 1
ATOM 1446 O O . GLN A 1 184 ? 11.859 1.370 -19.381 1.00 89.12 184 GLN A O 1
ATOM 1451 N N . ARG A 1 185 ? 12.646 1.318 -17.273 1.00 89.62 185 ARG A N 1
ATOM 1452 C CA . ARG A 1 185 ? 14.021 1.669 -17.641 1.00 89.62 185 ARG A CA 1
ATOM 1453 C C . ARG A 1 185 ? 14.657 0.613 -18.543 1.00 89.62 185 ARG A C 1
ATOM 1455 O O . ARG A 1 185 ? 15.399 0.985 -19.439 1.00 89.62 185 ARG A O 1
ATOM 1462 N N . TYR A 1 186 ? 14.312 -0.667 -18.406 1.00 89.88 186 TYR A N 1
ATOM 1463 C CA . TYR A 1 186 ? 14.859 -1.718 -19.275 1.00 89.88 186 TYR A CA 1
ATOM 1464 C C . TYR A 1 186 ? 14.252 -1.742 -20.680 1.00 89.88 186 TYR A C 1
ATOM 1466 O O . TYR A 1 186 ? 14.813 -2.353 -21.586 1.00 89.88 186 TYR A O 1
ATOM 1474 N N . PHE A 1 187 ? 13.121 -1.064 -20.880 1.00 92.12 187 PHE A N 1
ATOM 1475 C CA . PHE A 1 187 ? 12.399 -1.052 -22.154 1.00 92.12 187 PHE A CA 1
ATOM 1476 C C . PHE A 1 187 ? 12.394 0.315 -22.845 1.00 92.12 187 PHE A C 1
ATOM 1478 O O . PHE A 1 187 ? 11.849 0.463 -23.942 1.00 92.12 187 PHE A O 1
ATOM 1485 N N . ASN A 1 188 ? 13.021 1.317 -22.231 1.00 90.88 188 ASN A N 1
ATOM 1486 C CA . ASN A 1 188 ? 13.159 2.653 -22.783 1.00 90.88 188 ASN A CA 1
ATOM 1487 C C . ASN A 1 188 ? 14.627 2.942 -23.083 1.00 90.88 188 ASN A C 1
ATOM 1489 O O . ASN A 1 188 ? 15.497 2.807 -22.233 1.00 90.88 188 ASN A O 1
ATOM 1493 N N . LEU A 1 189 ? 14.904 3.387 -24.307 1.00 91.75 189 LEU A N 1
ATOM 1494 C CA . LEU A 1 189 ? 16.254 3.764 -24.706 1.00 91.75 189 LEU A CA 1
ATOM 1495 C C . LEU A 1 189 ? 16.551 5.215 -24.295 1.00 91.75 189 LEU A C 1
ATOM 1497 O O . LEU A 1 189 ? 15.998 6.146 -24.890 1.00 91.75 189 LEU A O 1
ATOM 1501 N N . TYR A 1 190 ? 17.468 5.397 -23.347 1.00 89.19 190 TYR A N 1
ATOM 1502 C CA . TYR A 1 190 ? 17.944 6.692 -22.846 1.00 89.19 190 TYR A CA 1
ATOM 1503 C C . TYR A 1 190 ? 19.486 6.743 -22.805 1.00 89.19 190 TYR A C 1
ATOM 1505 O O . TYR A 1 190 ? 20.124 5.687 -22.819 1.00 89.19 190 TYR A O 1
ATOM 1513 N N . PRO A 1 191 ? 20.107 7.939 -22.763 1.00 88.56 191 PRO A N 1
ATOM 1514 C CA . PRO A 1 191 ? 21.546 8.069 -22.530 1.00 88.56 191 PRO A CA 1
ATOM 1515 C C . PRO A 1 191 ? 21.961 7.430 -21.197 1.00 88.56 191 PRO A C 1
ATOM 1517 O O . PRO A 1 191 ? 21.528 7.878 -20.143 1.00 88.56 191 PRO A O 1
ATOM 1520 N N . GLY A 1 192 ? 22.768 6.366 -21.251 1.00 85.94 192 GLY A N 1
ATOM 1521 C CA . GLY A 1 192 ? 23.141 5.547 -20.086 1.00 85.94 192 GLY A CA 1
ATOM 1522 C C . GLY A 1 192 ? 22.465 4.170 -20.030 1.00 85.94 192 GLY A C 1
ATOM 1523 O O . GLY A 1 192 ? 22.846 3.336 -19.216 1.00 85.94 192 GLY A O 1
ATOM 1524 N N . HIS A 1 193 ? 21.498 3.887 -20.909 1.00 89.25 193 HIS A N 1
ATOM 1525 C CA . HIS A 1 193 ? 20.989 2.527 -21.096 1.00 89.25 193 HIS A CA 1
ATOM 1526 C C . HIS A 1 193 ? 22.104 1.620 -21.667 1.00 89.25 193 HIS A C 1
ATOM 1528 O O . HIS A 1 193 ? 22.812 2.071 -22.567 1.00 89.25 193 HIS A O 1
ATOM 1534 N N . PRO A 1 194 ? 22.243 0.339 -21.261 1.00 89.56 194 PRO A N 1
ATOM 1535 C CA . PRO A 1 194 ? 23.345 -0.530 -21.713 1.00 89.56 194 PRO A CA 1
ATOM 1536 C C . PRO A 1 194 ? 23.461 -0.690 -23.236 1.00 89.56 194 PRO A C 1
ATOM 1538 O O . PRO A 1 194 ? 24.546 -0.832 -23.785 1.00 89.56 194 PRO A O 1
ATOM 1541 N N . LEU A 1 195 ? 22.322 -0.654 -23.931 1.00 91.06 195 LEU A N 1
ATOM 1542 C CA . LEU A 1 195 ? 22.251 -0.718 -25.397 1.00 91.06 195 LEU A CA 1
ATOM 1543 C C . LEU A 1 195 ? 22.358 0.655 -26.089 1.00 91.06 195 LEU A C 1
ATOM 1545 O O . LEU A 1 195 ? 22.209 0.729 -27.305 1.00 91.06 195 LEU A O 1
ATOM 1549 N N . TYR A 1 196 ? 22.535 1.747 -25.343 1.00 91.75 196 TYR A N 1
ATOM 1550 C CA . TYR A 1 196 ? 22.671 3.091 -25.898 1.00 91.75 196 TYR A CA 1
ATOM 1551 C C . TYR A 1 196 ? 24.125 3.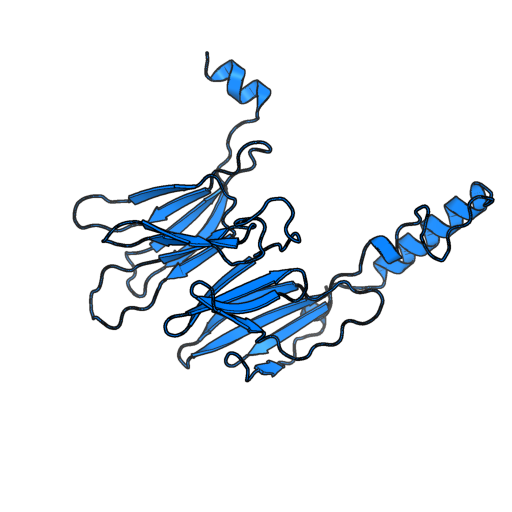401 -26.266 1.00 91.75 196 TYR A C 1
ATOM 1553 O O . TYR A 1 196 ? 25.033 3.190 -25.471 1.00 91.75 196 TYR A O 1
ATOM 1561 N N . ARG A 1 197 ? 24.329 3.984 -27.449 1.00 93.00 197 ARG A N 1
ATOM 1562 C CA . ARG A 1 197 ? 25.591 4.550 -27.924 1.00 93.00 197 ARG A CA 1
ATOM 1563 C C . ARG A 1 197 ? 25.302 5.932 -28.496 1.00 93.00 197 ARG A C 1
ATOM 1565 O O . ARG A 1 197 ? 24.275 6.120 -29.155 1.00 93.00 197 ARG A O 1
ATOM 1572 N N . SER A 1 198 ? 26.164 6.898 -28.197 1.00 92.19 198 SER A N 1
ATOM 1573 C CA . SER A 1 198 ? 25.993 8.298 -28.608 1.00 92.19 198 SER A CA 1
ATOM 1574 C C . SER A 1 198 ? 26.119 8.505 -30.119 1.00 92.19 198 SER A C 1
ATOM 1576 O O . SER A 1 198 ? 25.581 9.480 -30.631 1.00 92.19 198 SER A O 1
ATOM 1578 N N . ASP A 1 199 ? 26.781 7.587 -30.818 1.00 93.88 199 ASP A N 1
ATOM 1579 C CA . ASP A 1 199 ? 27.061 7.601 -32.255 1.00 93.88 199 ASP A CA 1
ATOM 1580 C C . ASP A 1 199 ? 26.034 6.825 -33.103 1.00 93.88 199 ASP A C 1
ATOM 1582 O O . ASP A 1 199 ? 26.193 6.717 -34.318 1.00 93.88 199 ASP A O 1
ATOM 1586 N N . MET A 1 200 ? 24.964 6.294 -32.496 1.00 92.12 200 MET A N 1
ATOM 1587 C CA . MET A 1 200 ? 23.928 5.565 -33.233 1.00 92.12 200 MET A CA 1
ATOM 1588 C C . MET A 1 200 ? 23.250 6.429 -34.298 1.00 92.12 200 MET A C 1
ATOM 1590 O O . MET A 1 200 ? 22.737 7.517 -34.015 1.00 92.12 200 MET A O 1
ATOM 1594 N N . ALA A 1 201 ? 23.112 5.865 -35.497 1.00 94.12 201 ALA A N 1
ATOM 1595 C CA . ALA A 1 201 ? 22.295 6.454 -36.548 1.00 94.12 201 ALA A CA 1
ATOM 1596 C C . ALA A 1 201 ? 20.810 6.525 -36.132 1.00 94.12 201 ALA A C 1
ATOM 1598 O O . ALA A 1 201 ? 20.311 5.697 -35.361 1.00 94.12 201 ALA A O 1
ATOM 1599 N N . GLY A 1 202 ? 20.068 7.493 -36.684 1.00 92.75 202 GLY A N 1
ATOM 1600 C CA . GLY A 1 202 ? 18.650 7.706 -36.361 1.00 92.75 202 GLY A CA 1
ATOM 1601 C C . GLY A 1 202 ? 17.781 6.459 -36.568 1.00 92.75 202 GLY A C 1
ATOM 1602 O O . GLY A 1 202 ? 17.001 6.092 -35.684 1.00 92.75 202 GLY A O 1
ATOM 1603 N N . ASP A 1 203 ? 17.980 5.755 -37.682 1.00 94.44 203 ASP A N 1
ATOM 1604 C CA . ASP A 1 203 ? 17.241 4.533 -38.014 1.00 94.44 203 ASP A CA 1
ATOM 1605 C C . ASP A 1 203 ? 17.565 3.368 -37.075 1.00 94.44 203 ASP A C 1
ATOM 1607 O O . ASP A 1 203 ? 16.674 2.605 -36.689 1.00 94.44 203 ASP A O 1
ATOM 1611 N N . GLU A 1 204 ? 18.830 3.233 -36.675 1.00 94.81 204 GLU A N 1
ATOM 1612 C CA . GLU A 1 204 ? 19.261 2.234 -35.695 1.00 94.81 204 GLU A CA 1
ATOM 1613 C C . GLU A 1 204 ? 18.583 2.494 -34.346 1.00 94.81 204 GLU A C 1
ATOM 1615 O O . GLU A 1 204 ? 17.945 1.603 -33.774 1.00 94.81 204 GLU A O 1
ATOM 1620 N N . ARG A 1 205 ? 18.620 3.751 -33.887 1.00 93.00 205 ARG A N 1
ATOM 1621 C CA . ARG A 1 205 ? 17.976 4.185 -32.644 1.00 93.00 205 ARG A CA 1
ATOM 1622 C C . ARG A 1 205 ? 16.467 3.936 -32.671 1.00 93.00 205 ARG A C 1
ATOM 1624 O O . ARG A 1 205 ? 15.898 3.487 -31.673 1.00 93.00 205 ARG A O 1
ATOM 1631 N N . PHE A 1 206 ? 15.809 4.218 -33.795 1.00 93.75 206 PHE A N 1
ATOM 1632 C CA . PHE A 1 206 ? 14.375 3.985 -33.970 1.00 93.75 206 PHE A CA 1
ATOM 1633 C C . PHE A 1 206 ? 14.027 2.491 -33.918 1.00 93.75 206 PHE A C 1
ATOM 1635 O O . PHE A 1 206 ? 13.135 2.092 -33.161 1.00 93.75 206 PHE A O 1
ATOM 1642 N N . LYS A 1 207 ? 14.762 1.648 -34.655 1.00 94.94 207 LYS A N 1
ATOM 1643 C CA . LYS A 1 207 ? 14.572 0.187 -34.645 1.00 94.94 207 LYS A CA 1
ATOM 1644 C C . LYS A 1 207 ? 14.776 -0.399 -33.247 1.00 94.94 207 LYS A C 1
ATOM 1646 O O . LYS A 1 207 ? 13.959 -1.209 -32.806 1.00 94.94 207 LYS A O 1
ATOM 1651 N N . LEU A 1 208 ? 15.803 0.047 -32.523 1.00 93.81 208 LEU A N 1
ATOM 1652 C CA . LEU A 1 208 ? 16.076 -0.409 -31.160 1.00 93.81 208 LEU A CA 1
ATOM 1653 C C . LEU A 1 208 ? 14.956 -0.016 -30.185 1.00 93.81 208 LEU A C 1
ATOM 1655 O O . LEU A 1 208 ? 14.472 -0.869 -29.443 1.00 93.81 208 LEU A O 1
ATOM 1659 N N . LYS A 1 209 ? 14.480 1.237 -30.233 1.00 93.44 209 LYS A N 1
ATOM 1660 C CA . LYS A 1 209 ? 13.322 1.686 -29.438 1.00 93.44 209 LYS A CA 1
ATOM 1661 C C . LYS A 1 209 ? 12.077 0.845 -29.719 1.00 93.44 209 LYS A C 1
ATOM 1663 O O . LYS A 1 209 ? 11.388 0.444 -28.785 1.00 93.44 209 LYS A O 1
ATOM 1668 N N . LYS A 1 210 ? 11.795 0.560 -30.995 1.00 94.38 210 LYS A N 1
ATOM 1669 C CA . LYS A 1 210 ? 10.655 -0.276 -31.395 1.00 94.38 210 LYS A CA 1
ATOM 1670 C C . LYS A 1 210 ? 10.778 -1.693 -30.827 1.00 94.38 210 LYS A C 1
ATOM 1672 O O . LYS A 1 210 ? 9.801 -2.212 -30.295 1.00 94.38 210 LYS A O 1
ATOM 1677 N N . ARG A 1 211 ? 11.974 -2.291 -30.884 1.00 94.19 211 ARG A N 1
ATOM 1678 C CA . ARG A 1 211 ? 12.243 -3.627 -30.330 1.00 94.19 211 ARG A CA 1
ATOM 1679 C C . ARG A 1 211 ? 12.047 -3.678 -28.814 1.00 94.19 211 ARG A C 1
ATOM 1681 O O . ARG A 1 211 ? 11.356 -4.570 -28.338 1.00 94.19 211 ARG A O 1
ATOM 1688 N N . LEU A 1 212 ? 12.609 -2.721 -28.073 1.00 93.44 212 LEU A N 1
ATOM 1689 C CA . LEU A 1 212 ? 12.481 -2.666 -26.611 1.00 93.44 212 LEU A CA 1
ATOM 1690 C C . LEU A 1 212 ? 11.019 -2.499 -26.171 1.00 93.44 212 LEU A C 1
ATOM 1692 O O . LEU A 1 212 ? 10.549 -3.207 -25.285 1.00 93.44 212 LEU A O 1
ATOM 1696 N N . ARG A 1 213 ? 10.257 -1.634 -26.853 1.00 90.12 213 ARG A N 1
ATOM 1697 C CA . ARG A 1 213 ? 8.815 -1.482 -26.598 1.00 90.12 213 ARG A CA 1
ATOM 1698 C C . ARG A 1 213 ? 8.028 -2.760 -26.879 1.00 90.12 213 ARG A C 1
ATOM 1700 O O . ARG A 1 213 ? 7.138 -3.091 -26.106 1.00 90.12 213 ARG A O 1
ATOM 1707 N N . ALA A 1 214 ? 8.354 -3.477 -27.954 1.00 92.00 214 ALA A N 1
ATOM 1708 C CA . ALA A 1 214 ? 7.708 -4.751 -28.261 1.00 92.00 214 ALA A CA 1
ATOM 1709 C C . ALA A 1 214 ? 8.005 -5.814 -27.187 1.00 92.00 214 ALA A C 1
ATOM 1711 O O . ALA A 1 214 ? 7.097 -6.526 -26.775 1.00 92.00 214 ALA A O 1
ATOM 1712 N N . GLN A 1 215 ? 9.243 -5.871 -26.680 1.00 91.00 215 GLN A N 1
ATOM 1713 C CA . GLN A 1 215 ? 9.624 -6.770 -25.583 1.00 91.00 215 GLN A CA 1
ATOM 1714 C C . GLN A 1 215 ? 8.901 -6.446 -24.273 1.00 91.00 215 GLN A C 1
ATOM 1716 O O . GLN A 1 215 ? 8.546 -7.359 -23.539 1.00 91.00 215 GLN A O 1
ATOM 1721 N N . LYS A 1 216 ? 8.619 -5.173 -23.974 1.00 89.06 216 LYS A N 1
ATOM 1722 C CA . LYS A 1 216 ? 7.820 -4.820 -22.788 1.00 89.06 216 LYS A CA 1
ATOM 1723 C C . LYS A 1 216 ? 6.469 -5.540 -22.785 1.00 89.06 216 LYS A C 1
ATOM 1725 O O . LYS A 1 216 ? 6.057 -6.053 -21.754 1.00 89.06 216 LYS A O 1
ATOM 1730 N N . GLY A 1 217 ? 5.808 -5.605 -23.943 1.00 86.25 217 GLY A N 1
ATOM 1731 C CA . GLY A 1 217 ? 4.496 -6.241 -24.091 1.00 86.25 217 GLY A CA 1
ATOM 1732 C C . GLY A 1 217 ? 4.485 -7.754 -23.855 1.00 86.25 217 GLY A C 1
ATOM 1733 O O . GLY A 1 217 ? 3.410 -8.330 -23.758 1.00 86.25 217 GLY A O 1
ATOM 1734 N N . THR A 1 218 ? 5.650 -8.403 -23.753 1.00 90.81 218 THR A N 1
ATOM 1735 C CA . THR A 1 218 ? 5.753 -9.841 -23.457 1.00 90.81 218 THR A CA 1
ATOM 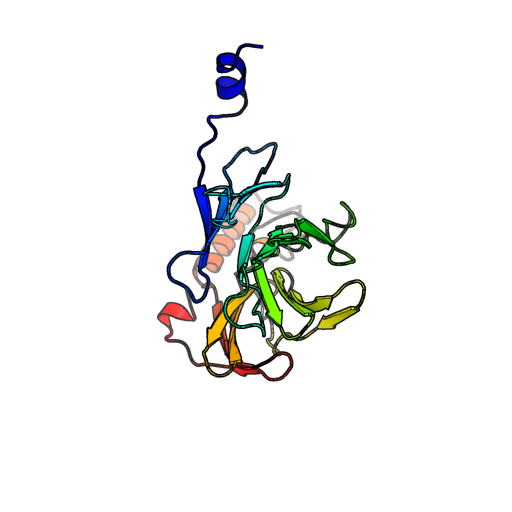1736 C C . THR A 1 218 ? 5.968 -10.139 -21.972 1.00 90.81 218 THR A C 1
ATOM 1738 O O . THR A 1 218 ? 6.076 -11.307 -21.611 1.00 90.81 218 THR A O 1
ATOM 1741 N N . HIS A 1 219 ? 6.075 -9.113 -21.122 1.00 94.06 219 HIS A N 1
ATOM 1742 C CA . HIS A 1 219 ? 6.314 -9.262 -19.687 1.00 94.06 219 HIS A CA 1
ATOM 1743 C C . HIS A 1 219 ? 5.071 -8.786 -18.921 1.00 94.06 219 HIS A C 1
ATOM 1745 O O . HIS A 1 219 ? 4.827 -7.579 -18.877 1.00 94.06 219 HIS A O 1
ATOM 1751 N N . PRO A 1 220 ? 4.261 -9.703 -18.365 1.00 94.38 220 PRO A N 1
ATOM 1752 C CA . PRO A 1 220 ? 3.078 -9.343 -17.586 1.00 94.38 220 PRO A CA 1
ATOM 1753 C C . PRO A 1 220 ? 3.470 -8.794 -16.211 1.00 94.38 220 PRO A C 1
ATOM 1755 O O . PRO A 1 220 ? 4.581 -9.015 -15.744 1.00 94.38 220 PRO A O 1
ATOM 1758 N N . VAL A 1 221 ? 2.556 -8.122 -15.522 1.00 95.62 221 VAL A N 1
ATOM 1759 C CA . VAL A 1 221 ? 2.658 -7.868 -14.082 1.00 95.62 221 VAL A CA 1
ATOM 1760 C C . VAL A 1 221 ? 2.555 -9.199 -13.346 1.00 95.62 221 VAL A C 1
ATOM 1762 O O . VAL A 1 221 ? 1.627 -9.974 -13.585 1.00 95.62 221 VAL A O 1
ATOM 1765 N N . LEU A 1 222 ? 3.509 -9.460 -12.454 1.00 96.75 222 LEU A N 1
ATOM 1766 C CA . LEU A 1 222 ? 3.521 -10.663 -11.633 1.00 96.75 222 LEU A CA 1
ATOM 1767 C C . LEU A 1 222 ? 2.885 -10.375 -10.278 1.00 96.75 222 LEU A C 1
ATOM 1769 O O . LEU A 1 222 ? 3.270 -9.424 -9.597 1.00 96.75 222 LEU A O 1
ATOM 1773 N N . THR A 1 223 ? 1.959 -11.241 -9.881 1.00 97.25 223 THR A N 1
ATOM 1774 C CA . THR A 1 223 ? 1.236 -11.156 -8.610 1.00 97.25 223 THR A CA 1
ATOM 1775 C C . THR A 1 223 ? 1.470 -12.436 -7.819 1.00 97.25 223 THR A C 1
ATOM 1777 O O . THR A 1 223 ? 1.226 -13.533 -8.323 1.00 97.25 223 THR A O 1
ATOM 1780 N N . THR A 1 224 ? 1.921 -12.320 -6.570 1.00 97.38 224 THR A N 1
ATOM 1781 C CA . THR A 1 224 ? 2.042 -13.462 -5.650 1.00 97.38 224 THR A CA 1
ATOM 1782 C C . THR A 1 224 ? 1.300 -13.169 -4.353 1.00 97.38 224 THR A C 1
ATOM 1784 O O . THR A 1 224 ? 1.517 -12.131 -3.738 1.00 97.38 224 THR A O 1
ATOM 1787 N N . LEU A 1 225 ? 0.436 -14.095 -3.931 1.00 97.81 225 LEU A N 1
ATOM 1788 C CA . LEU A 1 225 ? -0.293 -14.014 -2.666 1.00 97.81 225 LEU A CA 1
ATOM 1789 C C . LEU A 1 225 ? 0.460 -14.778 -1.573 1.00 97.81 225 LEU A C 1
ATOM 1791 O O . LEU A 1 225 ? 0.903 -15.909 -1.790 1.00 97.81 225 LEU A O 1
ATOM 1795 N N . TYR A 1 226 ? 0.539 -14.183 -0.389 1.00 98.19 226 TYR A N 1
ATOM 1796 C CA . TYR A 1 226 ? 0.993 -14.839 0.830 1.00 98.19 226 TYR A CA 1
ATOM 1797 C C . TYR A 1 226 ? -0.062 -14.708 1.924 1.00 98.19 226 TYR A C 1
ATOM 1799 O O . TYR A 1 226 ? -0.814 -13.733 1.968 1.00 98.19 226 TYR A O 1
ATOM 1807 N N . THR A 1 227 ? -0.095 -15.695 2.815 1.00 98.06 227 THR A N 1
ATOM 1808 C CA . THR A 1 227 ? -0.945 -15.695 4.009 1.00 98.06 227 THR A CA 1
ATOM 1809 C C . THR A 1 227 ? -0.145 -16.079 5.241 1.00 98.06 227 THR A C 1
ATOM 1811 O O . THR A 1 227 ? 0.718 -16.957 5.146 1.00 98.06 227 THR A O 1
ATOM 1814 N N . GLY A 1 228 ? -0.465 -15.508 6.394 1.00 97.44 228 GLY A N 1
ATOM 1815 C CA . GLY A 1 228 ? 0.122 -15.905 7.672 1.00 97.44 228 GLY A CA 1
ATOM 1816 C C . GLY A 1 228 ? 0.306 -14.710 8.590 1.00 97.44 228 GLY A C 1
ATOM 1817 O O . GLY A 1 228 ? -0.553 -13.838 8.640 1.00 97.44 228 GLY A O 1
ATOM 1818 N N . ALA A 1 229 ? 1.435 -14.665 9.285 1.00 96.50 229 ALA A N 1
ATOM 1819 C CA . ALA A 1 229 ? 1.772 -13.594 10.213 1.00 96.50 229 ALA A CA 1
ATOM 1820 C C . ALA A 1 229 ? 3.138 -12.983 9.855 1.00 96.50 229 ALA A C 1
ATOM 1822 O O . ALA A 1 229 ? 3.941 -13.642 9.184 1.00 96.50 229 ALA A O 1
ATOM 1823 N N . PRO A 1 230 ? 3.446 -11.757 10.317 1.00 96.06 230 PRO A N 1
ATOM 1824 C CA . PRO A 1 230 ? 4.769 -11.159 10.179 1.00 96.06 230 PRO A CA 1
ATOM 1825 C C . PRO A 1 230 ? 5.893 -12.133 10.563 1.00 96.06 230 PRO A C 1
ATOM 1827 O O . PRO A 1 230 ? 5.911 -12.688 11.659 1.00 96.06 230 PRO A O 1
ATOM 1830 N N . GLY A 1 231 ? 6.813 -12.377 9.624 1.00 92.06 231 GLY A N 1
ATOM 1831 C CA . GLY A 1 231 ? 7.930 -13.316 9.787 1.00 92.06 231 GLY A CA 1
ATOM 1832 C C . GLY A 1 231 ? 7.603 -14.795 9.524 1.00 92.06 231 GLY A C 1
ATOM 1833 O O . GLY A 1 231 ? 8.521 -15.608 9.442 1.00 92.06 231 GLY A O 1
ATOM 1834 N N . ASN A 1 232 ? 6.334 -15.162 9.334 1.00 95.88 232 ASN A N 1
ATOM 1835 C CA . ASN A 1 232 ? 5.904 -16.526 9.021 1.00 95.88 232 ASN A CA 1
ATOM 1836 C C . ASN A 1 232 ? 4.845 -16.527 7.910 1.00 95.88 232 ASN A C 1
ATOM 1838 O O . ASN A 1 232 ? 3.637 -16.604 8.153 1.00 95.88 232 ASN A O 1
ATOM 1842 N N . TRP A 1 233 ? 5.327 -16.443 6.672 1.00 97.62 233 TRP A N 1
ATOM 1843 C CA . TRP A 1 233 ? 4.487 -16.328 5.487 1.00 97.62 233 TRP A CA 1
ATOM 1844 C C . TRP A 1 233 ? 4.433 -17.621 4.691 1.00 97.62 233 TRP A C 1
ATOM 1846 O O . TRP A 1 233 ? 5.457 -18.200 4.325 1.00 97.62 233 TRP A O 1
ATOM 1856 N N . LYS A 1 234 ? 3.219 -18.018 4.316 1.00 97.31 234 LYS A N 1
ATOM 1857 C CA . LYS A 1 234 ? 2.977 -19.113 3.384 1.00 97.31 234 LYS A CA 1
ATOM 1858 C C . LYS A 1 234 ? 2.566 -18.559 2.028 1.00 97.31 234 LYS A C 1
ATOM 1860 O O . LYS A 1 234 ? 1.549 -17.878 1.912 1.00 97.31 234 LYS A O 1
ATOM 1865 N N . ARG A 1 235 ? 3.333 -18.891 0.989 1.00 97.38 235 ARG A N 1
ATOM 1866 C CA . ARG A 1 235 ? 2.966 -18.592 -0.399 1.00 97.38 235 ARG A CA 1
ATOM 1867 C C . ARG A 1 235 ? 1.727 -19.392 -0.797 1.00 97.38 235 ARG A C 1
ATOM 1869 O O . ARG A 1 235 ? 1.657 -20.591 -0.529 1.00 97.38 235 ARG A O 1
ATOM 1876 N N . GLN A 1 236 ? 0.791 -18.733 -1.466 1.00 96.50 236 GLN A N 1
ATOM 1877 C CA . GLN A 1 236 ? -0.401 -19.351 -2.031 1.00 96.50 236 GLN A CA 1
ATOM 1878 C C . GLN A 1 236 ? -0.284 -19.465 -3.549 1.00 96.50 236 GLN A C 1
ATOM 1880 O O . GLN A 1 236 ? 0.325 -18.619 -4.212 1.00 96.50 236 GLN A O 1
ATOM 1885 N N . GLU A 1 237 ? -0.890 -20.511 -4.100 1.00 94.00 237 GLU A N 1
ATOM 1886 C CA . GLU A 1 237 ? -1.031 -20.656 -5.544 1.00 94.00 237 GLU A CA 1
ATOM 1887 C C . GLU A 1 237 ? -2.183 -19.785 -6.042 1.00 94.00 237 GLU A C 1
ATOM 1889 O O . GLU A 1 237 ? -3.301 -19.836 -5.527 1.00 94.00 237 GLU A O 1
ATOM 1894 N N . LEU A 1 238 ? -1.899 -18.976 -7.060 1.00 93.06 238 LEU A N 1
ATOM 1895 C CA . LEU A 1 238 ? -2.893 -18.170 -7.754 1.00 93.06 238 LEU A CA 1
ATOM 1896 C C . LEU A 1 238 ? -3.134 -18.748 -9.152 1.00 93.06 238 LEU A C 1
ATOM 1898 O O . LEU A 1 238 ? -2.179 -19.177 -9.803 1.00 93.06 238 LEU A O 1
ATOM 1902 N N . PRO A 1 239 ? -4.377 -18.705 -9.665 1.00 94.31 239 PRO A N 1
ATOM 1903 C CA . PRO A 1 239 ? -4.645 -18.992 -11.070 1.00 94.31 239 PRO A CA 1
ATOM 1904 C C . PRO A 1 239 ? -3.792 -18.108 -11.989 1.00 94.31 239 PRO A C 1
ATOM 1906 O O . PRO A 1 239 ? -3.640 -16.917 -11.713 1.00 94.31 239 PRO A O 1
ATOM 1909 N N . GLU A 1 240 ? -3.309 -18.646 -13.115 1.00 91.56 240 GLU A N 1
ATOM 1910 C CA . GLU A 1 240 ? -2.398 -17.919 -14.020 1.00 91.56 240 GLU A CA 1
ATOM 1911 C C . GLU A 1 240 ? -2.933 -16.548 -14.447 1.00 91.56 240 GLU A C 1
ATOM 1913 O O . GLU A 1 240 ? -2.182 -15.580 -14.457 1.00 91.56 240 GLU A O 1
ATOM 1918 N N . ARG A 1 241 ? -4.243 -16.443 -14.704 1.00 92.44 241 ARG A N 1
ATOM 1919 C CA . ARG A 1 241 ? -4.916 -15.186 -15.081 1.00 92.44 241 ARG A CA 1
ATOM 1920 C C . ARG A 1 241 ? -4.822 -14.064 -14.035 1.00 92.44 241 ARG A C 1
ATOM 1922 O O . ARG A 1 241 ? -5.106 -12.922 -14.360 1.00 92.44 241 ARG A O 1
ATOM 1929 N N . ILE A 1 242 ? -4.543 -14.409 -12.775 1.00 89.25 242 ILE A N 1
ATOM 1930 C CA . ILE A 1 242 ? -4.367 -13.465 -11.657 1.00 89.25 242 ILE A CA 1
ATOM 1931 C C . ILE A 1 242 ? -2.874 -13.289 -11.374 1.00 89.25 242 ILE A C 1
ATOM 1933 O O . ILE A 1 242 ? -2.407 -12.181 -11.128 1.00 89.25 242 ILE A O 1
ATOM 1937 N N . ALA A 1 243 ? -2.117 -14.389 -11.422 1.00 91.50 243 ALA A N 1
ATOM 1938 C CA . ALA A 1 243 ? -0.678 -14.378 -11.193 1.00 91.50 243 ALA A CA 1
ATOM 1939 C C . ALA A 1 243 ? 0.093 -13.589 -12.266 1.00 91.50 243 ALA A C 1
ATOM 1941 O O . ALA A 1 243 ? 1.201 -13.130 -11.996 1.00 91.50 243 ALA A O 1
ATOM 1942 N N . ARG A 1 244 ? -0.465 -13.462 -13.479 1.00 92.81 244 ARG A N 1
ATOM 1943 C CA . ARG A 1 244 ? 0.131 -12.784 -14.637 1.00 92.81 244 ARG A CA 1
ATOM 1944 C C . ARG A 1 244 ? -0.925 -11.915 -15.320 1.00 92.81 244 ARG A C 1
ATOM 1946 O O . ARG A 1 244 ? -1.836 -12.456 -15.944 1.00 92.81 244 ARG A O 1
ATOM 1953 N N . THR A 1 245 ? -0.791 -10.594 -15.194 1.00 85.62 245 THR A N 1
ATOM 1954 C CA . THR A 1 245 ? -1.771 -9.607 -15.702 1.00 85.62 245 THR A CA 1
ATOM 1955 C C . THR A 1 245 ? -1.158 -8.602 -16.661 1.00 85.62 245 THR A C 1
ATOM 1957 O O . THR A 1 245 ? 0.032 -8.265 -16.480 1.00 85.62 245 THR A O 1
#